Protein 1W30 (pdb70)

CATH classification: 3.40.50.2020

Nearest PDB structures (foldseek):
  1w30-assembly1_B-2  TM=1.006E+00  e=7.691E-40  Mycobacterium tuberculosis
  5iao-assembly1_F  TM=9.886E-01  e=4.490E-35  Mycobacterium tuberculosis H37Ra
  1w30-assembly1_A-2  TM=9.829E-01  e=2.261E-35  Mycobacterium tuberculosis
  4p84-assembly1_A  TM=8.866E-01  e=3.935E-23  synthetic construct
  2igb-assembly1_A-2  TM=9.074E-01  e=2.908E-21  [Bacillus] caldolyticus

InterPro domains:
  IPR000836 Phosphoribosyltransferase domain [PF00156] (25-167)
  IPR000836 Phosphoribosyltransferase domain [cd06223] (50-155)
  IPR023050 Bifunctional protein PyrR [MF_01219] (13-193)
  IPR029057 Phosphoribosyltransferase-like [G3DSA:3.40.50.2020] (1-193)
  IPR029057 Phosphoribosyltransferase-like [SSF53271] (14-187)
  IPR050137 PyrR bifunctional [PTHR11608] (11-192)

Sequence (351 aa):
ESRELMSAANVGRTISRIAHQIIEKTALDDPVGPDAPRVVLLGIPTRGVTLANRLAGNITEYSGIHVGHGALDITLYRDPLASTSIPAGGIDDALVILVDDVLYSGRSVRSALDALRDVGRPRAVQLAVLVDRGHRELPLRADYVGKNVPTSRSESVHVRLREHDGRDGVVISRESRELMSAANVGRTISRIAHQIIEKTALDDPVGPDAPRVVLLGIPTRGVTLANRLAGNITEYSGIHVGHGALDITLYRDPPRPLASTSIPAGGIDDALVILVDDVLYSGRSVRSALDALRDVGRPRAVQLAVLVDRGHRELPLRADYVGKNVPTSRSESVHVRLREHDGRDGVVISR

Structure (mmCIF, N/CA/C/O backbone):
data_1W30
#
_entry.id   1W30
#
_cell.length_a   66.638
_cell.length_b   66.638
_cell.length_c   154.716
_cell.angle_alpha   90.00
_cell.angle_beta   90.00
_cell.angle_gamma   120.00
#
_symmetry.space_group_name_H-M   'P 31 2 1'
#
loop_
_entity.id
_entity.type
_entity.pdbx_description
1 polymer 'PYRR BIFUNCTIONAL PROTEIN'
2 water water
#
loop_
_atom_site.group_PDB
_atom_site.id
_atom_site.type_symbol
_atom_site.label_atom_id
_atom_site.label_alt_id
_atom_site.label_comp_id
_atom_site.label_asym_id
_atom_site.label_entity_id
_atom_site.label_seq_id
_atom_site.pdbx_PDB_ins_code
_atom_site.Cartn_x
_atom_site.Cartn_y
_atom_site.Cartn_z
_atom_site.occupancy
_atom_site.B_iso_or_equiv
_atom_site.auth_seq_id
_atom_site.auth_comp_id
_atom_site.auth_asym_id
_atom_site.auth_atom_id
_atom_site.pdbx_PDB_model_num
ATOM 1 N N . GLU A 1 12 ? -14.487 -4.453 76.658 1.00 69.33 12 GLU A N 1
ATOM 2 C CA . GLU A 1 12 ? -13.910 -4.330 78.017 1.00 69.72 12 GLU A CA 1
ATOM 3 C C . GLU A 1 12 ? -13.429 -2.898 78.307 1.00 68.94 12 GLU A C 1
ATOM 4 O O . GLU A 1 12 ? -12.678 -2.318 77.491 1.00 69.30 12 GLU A O 1
ATOM 10 N N . SER A 1 13 ? -13.988 -2.324 79.360 1.00 67.57 13 SER A N 1
ATOM 11 C CA . SER A 1 13 ? -13.711 -1.033 79.921 1.00 66.18 13 SER A CA 1
ATOM 12 C C . SER A 1 13 ? -12.580 -1.007 80.949 1.00 65.00 13 SER A C 1
ATOM 13 O O . SER A 1 13 ? -12.127 -2.065 81.392 1.00 65.38 13 SER A O 1
ATOM 16 N N . ARG A 1 14 ? -12.145 0.202 81.363 1.00 62.84 14 ARG A N 1
ATOM 17 C CA . ARG A 1 14 ? -11.258 0.430 82.521 1.00 61.36 14 ARG A CA 1
ATOM 18 C C . ARG A 1 14 ? -11.090 1.928 82.735 1.00 58.63 14 ARG A C 1
ATOM 19 O O . ARG A 1 14 ? -10.813 2.649 81.783 1.00 57.71 14 ARG A O 1
ATOM 27 N N . GLU A 1 15 ? -11.241 2.420 83.961 1.00 55.90 15 GLU A N 1
ATOM 28 C CA . GLU A 1 15 ? -11.194 3.878 84.155 1.00 54.18 15 GLU A CA 1
ATOM 29 C C . GLU A 1 15 ? -9.784 4.492 84.365 1.00 51.81 15 GLU A C 1
ATOM 30 O O . GLU A 1 15 ? -8.998 4.037 85.174 1.00 50.74 15 GLU A O 1
ATOM 36 N N . LEU A 1 16 ? -9.495 5.521 83.578 1.00 49.16 16 LEU A N 1
ATOM 37 C CA . LEU A 1 16 ? -8.252 6.295 83.666 1.00 47.20 16 LEU A CA 1
ATOM 38 C C . LEU A 1 16 ? -8.326 7.418 84.689 1.00 44.47 16 LEU A C 1
ATOM 39 O O . LEU A 1 16 ? -7.353 7.687 85.365 1.00 44.56 16 LEU A O 1
ATOM 44 N N . MET A 1 17 ? -9.445 8.116 84.768 1.00 41.77 17 MET A N 1
ATOM 45 C CA . MET A 1 17 ? -9.564 9.248 85.669 1.00 41.01 17 MET A CA 1
ATOM 46 C C . MET A 1 17 ? -10.949 9.295 86.255 1.00 40.83 17 MET A C 1
ATOM 47 O O . MET A 1 17 ? -11.959 9.281 85.533 1.00 39.78 17 MET A O 1
ATOM 52 N N . SER A 1 18 ? -10.980 9.395 87.571 1.00 39.75 18 SER A N 1
ATOM 53 C CA . SER A 1 18 ? -12.195 9.536 88.350 1.00 38.95 18 SER A CA 1
ATOM 54 C C . SER A 1 18 ? -12.753 10.901 88.144 1.00 38.38 18 SER A C 1
ATOM 55 O O . SER A 1 18 ? -12.079 11.786 87.619 1.00 38.05 18 SER A O 1
ATOM 58 N N . ALA A 1 19 ? -14.001 11.082 88.575 1.00 37.10 19 ALA A N 1
ATOM 59 C CA . ALA A 1 19 ? -14.617 12.391 88.629 1.00 37.00 19 ALA A CA 1
ATOM 60 C C . ALA A 1 19 ? -13.735 13.392 89.351 1.00 36.63 19 ALA A C 1
ATOM 61 O O . ALA A 1 19 ? -13.535 14.542 88.906 1.00 36.15 19 ALA A O 1
ATOM 63 N N . ALA A 1 20 ? -13.233 12.974 90.506 1.00 34.67 20 ALA A N 1
ATOM 64 C CA . ALA A 1 20 ? -12.428 13.876 91.330 1.00 33.62 20 ALA A CA 1
ATOM 65 C C . ALA A 1 20 ? -11.125 14.227 90.588 1.00 31.54 20 ALA A C 1
ATOM 66 O O . ALA A 1 20 ? -10.689 15.309 90.668 1.00 33.10 20 ALA A O 1
ATOM 68 N N . ASN A 1 21 ? -10.541 13.272 89.891 1.00 32.75 21 ASN A N 1
ATOM 69 C CA . ASN A 1 21 ? -9.318 13.496 89.107 1.00 32.76 21 ASN A CA 1
ATOM 70 C C . ASN A 1 21 ? -9.569 14.550 88.013 1.00 32.01 21 ASN A C 1
ATOM 71 O O . ASN A 1 21 ? -8.778 15.471 87.772 1.00 30.39 21 ASN A O 1
ATOM 76 N N . VAL A 1 22 ? -10.730 14.424 87.359 1.00 30.68 22 VAL A N 1
ATOM 77 C CA . VAL A 1 22 ? -11.051 15.289 86.244 1.00 28.91 22 VAL A CA 1
ATOM 78 C C . VAL A 1 22 ? -11.156 16.670 86.759 1.00 27.37 22 VAL A C 1
ATOM 79 O O . VAL A 1 22 ? -10.556 17.590 86.204 1.00 29.22 22 VAL A O 1
ATOM 83 N N . GLY A 1 23 ? -11.838 16.880 87.874 1.00 28.17 23 GLY A N 1
ATOM 84 C CA . GLY A 1 23 ? -12.007 18.233 88.386 1.00 27.17 23 GLY A CA 1
ATOM 85 C C . GLY A 1 23 ? -10.711 18.910 88.882 1.00 28.08 23 GLY A C 1
ATOM 86 O O . GLY A 1 23 ? -10.484 20.131 88.777 1.00 28.34 23 GLY A O 1
ATOM 87 N N . ARG A 1 24 ? -9.856 18.097 89.440 1.00 29.22 24 ARG A N 1
ATOM 88 C CA . ARG A 1 24 ? -8.584 18.600 89.932 1.00 30.04 24 ARG A CA 1
ATOM 89 C C . ARG A 1 24 ? -7.703 19.006 88.738 1.00 27.55 24 ARG A C 1
ATOM 90 O O . ARG A 1 24 ? -7.060 20.028 88.771 1.00 30.23 24 ARG A O 1
ATOM 98 N N . THR A 1 25 ? -7.732 18.180 87.704 1.00 28.99 25 THR A N 1
ATOM 99 C CA . THR A 1 25 ? -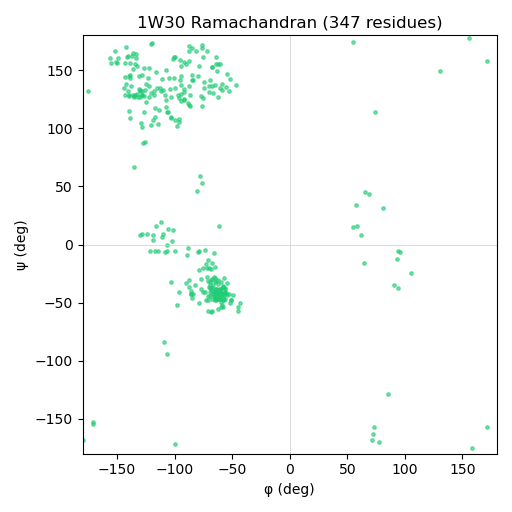6.932 18.303 86.523 1.00 26.90 25 THR A CA 1
ATOM 100 C C . THR A 1 25 ? -7.355 19.555 85.810 1.00 26.56 25 THR A C 1
ATOM 101 O O . THR A 1 25 ? -6.533 20.326 85.399 1.00 24.49 25 THR A O 1
ATOM 105 N N . ILE A 1 26 ? -8.674 19.826 85.729 1.00 25.93 26 ILE A N 1
ATOM 106 C CA . ILE A 1 26 ? -9.139 21.046 85.165 1.00 24.81 26 ILE A CA 1
ATOM 107 C C . ILE A 1 26 ? -8.708 22.280 85.902 1.00 24.75 26 ILE A C 1
ATOM 108 O O . ILE A 1 26 ? -8.323 23.243 85.280 1.00 24.38 26 ILE A O 1
ATOM 113 N N . SER A 1 27 ? -8.770 22.278 87.233 1.00 26.65 27 SER A N 1
ATOM 114 C CA . SER A 1 27 ? -8.330 23.426 87.996 1.00 26.18 27 SER A CA 1
ATOM 115 C C . SER A 1 27 ? -6.809 23.613 87.806 1.00 23.79 27 SER A C 1
ATOM 116 O O . SER A 1 27 ? -6.332 24.718 87.775 1.00 23.95 27 SER A O 1
ATOM 119 N N . ARG A 1 28 ? -6.097 22.514 87.634 1.00 23.25 28 ARG A N 1
ATOM 120 C CA . ARG A 1 28 ? -4.621 22.603 87.525 1.00 22.57 28 ARG A CA 1
ATOM 121 C C . ARG A 1 28 ? -4.310 23.278 86.198 1.00 22.67 28 ARG A C 1
ATOM 122 O O . ARG A 1 28 ? -3.540 24.230 86.118 1.00 22.22 28 ARG A O 1
ATOM 130 N N . ILE A 1 29 ? -5.030 22.841 85.167 1.00 23.08 29 ILE A N 1
ATOM 131 C CA . ILE A 1 29 ? -4.934 23.450 83.855 1.00 22.30 29 ILE A CA 1
ATOM 132 C C . ILE A 1 29 ? -5.277 24.915 83.917 1.00 21.37 29 ILE A C 1
ATOM 133 O O . ILE A 1 29 ? -4.555 25.724 83.371 1.00 22.07 29 ILE A O 1
ATOM 138 N N . ALA A 1 30 ? -6.362 25.328 84.606 1.00 23.62 30 ALA A N 1
ATOM 139 C CA . ALA A 1 30 ? -6.648 26.782 84.735 1.00 23.77 30 ALA A CA 1
ATOM 140 C C . ALA A 1 30 ? -5.490 27.592 85.338 1.00 23.87 30 ALA A C 1
ATOM 141 O O . ALA A 1 30 ? -5.149 28.739 84.923 1.00 22.74 30 ALA A O 1
ATOM 143 N N . HIS A 1 31 ? -4.838 26.972 86.322 1.00 24.71 31 HIS A N 1
ATOM 144 C CA . HIS A 1 31 ? -3.685 27.626 86.909 1.00 24.03 31 HIS A CA 1
ATOM 145 C C . HIS A 1 31 ? -2.590 27.802 85.915 1.00 22.50 31 HIS A C 1
ATOM 146 O O . HIS A 1 31 ? -1.964 28.836 85.856 1.00 22.35 31 HIS A O 1
ATOM 153 N N . GLN A 1 32 ? -2.313 26.744 85.140 1.00 21.82 32 GLN A N 1
ATOM 154 C CA . GLN A 1 32 ? -1.291 26.823 84.109 1.00 21.61 32 GLN A CA 1
ATOM 155 C C . GLN A 1 32 ? -1.592 27.884 83.074 1.00 21.68 32 GLN A C 1
ATOM 156 O O . GLN A 1 32 ? -0.684 28.571 82.655 1.00 21.66 32 GLN A O 1
ATOM 162 N N . ILE A 1 33 ? -2.855 28.000 82.649 1.00 20.78 33 ILE A N 1
ATOM 163 C CA . ILE A 1 33 ? -3.246 29.036 81.711 1.00 22.36 33 ILE A CA 1
ATOM 164 C C . ILE A 1 33 ? -2.971 30.451 82.277 1.00 21.59 33 ILE A C 1
ATOM 165 O O . ILE A 1 33 ? -2.324 31.252 81.610 1.00 24.85 33 ILE A O 1
ATOM 170 N N . ILE A 1 34 ? -3.419 30.708 83.504 1.00 25.17 34 ILE A N 1
ATOM 171 C CA . ILE A 1 34 ? -3.147 31.983 84.237 1.00 25.83 34 ILE A CA 1
ATOM 172 C C . ILE A 1 34 ? -1.648 32.275 84.219 1.00 25.76 34 ILE A C 1
ATOM 173 O O . ILE A 1 34 ? -1.202 33.359 83.869 1.00 27.46 34 ILE A O 1
ATOM 178 N N . GLU A 1 35 ? -0.829 31.277 84.540 1.00 26.35 35 GLU A N 1
ATOM 179 C CA . GLU A 1 35 ? 0.611 31.481 84.518 1.00 27.14 35 GLU A CA 1
ATOM 180 C C . GLU A 1 35 ? 1.152 31.823 83.143 1.00 27.90 35 GLU A C 1
ATOM 181 O O . GLU A 1 35 ? 1.840 32.839 82.977 1.00 28.24 35 GLU A O 1
ATOM 187 N N . LYS A 1 36 ? 0.880 30.976 82.143 1.00 26.46 36 LYS A N 1
ATOM 188 C CA . LYS A 1 36 ? 1.532 31.105 80.844 1.00 28.35 36 LYS A CA 1
ATOM 189 C C . LYS A 1 36 ? 1.033 32.324 80.056 1.00 28.00 36 LYS A C 1
ATOM 190 O O . LYS A 1 36 ? 1.780 32.897 79.246 1.00 28.98 36 LYS A O 1
ATOM 196 N N . THR A 1 37 ? -0.204 32.730 80.315 1.00 30.03 37 THR A N 1
ATOM 197 C CA . THR A 1 37 ? -0.855 33.905 79.611 1.00 31.18 37 THR A CA 1
ATOM 198 C C . THR A 1 37 ? -0.870 35.192 80.445 1.00 33.44 37 THR A C 1
ATOM 199 O O . THR A 1 37 ? -1.591 36.166 80.121 1.00 33.73 37 THR A O 1
ATOM 203 N N . ALA A 1 38 ? -0.107 35.201 81.535 1.00 33.70 38 ALA A N 1
ATOM 204 C CA . ALA A 1 38 ? 0.124 36.426 82.309 1.00 34.70 38 ALA A CA 1
ATOM 205 C C . ALA A 1 38 ? -1.135 37.121 82.853 1.00 35.53 38 ALA A C 1
ATOM 206 O O . ALA A 1 38 ? -1.172 38.346 83.011 1.00 35.67 38 ALA A O 1
ATOM 208 N N . LEU A 1 39 ? -2.141 36.354 83.217 1.00 36.19 39 LEU A N 1
ATOM 209 C CA . LEU A 1 39 ? -3.377 36.945 83.723 1.00 36.54 39 LEU A CA 1
ATOM 210 C C . LEU A 1 39 ? -3.284 37.516 85.157 1.00 38.52 39 LEU A C 1
ATOM 211 O O . LEU A 1 39 ? -4.257 38.048 85.662 1.00 38.80 39 LEU A O 1
ATOM 216 N N . ASP A 1 40 ? -2.143 37.344 85.822 1.00 40.28 40 ASP A N 1
ATOM 217 C CA . ASP A 1 40 ? -1.931 37.862 87.184 1.00 42.19 40 ASP A CA 1
ATOM 218 C C . ASP A 1 40 ? -1.131 39.168 87.089 1.00 44.33 40 ASP A C 1
ATOM 219 O O . ASP A 1 40 ? -0.868 39.831 88.104 1.00 45.25 40 ASP A O 1
ATOM 224 N N . ASP A 1 41 ? -0.702 39.486 85.874 1.00 45.61 41 ASP A N 1
ATOM 225 C CA . ASP A 1 41 ? 0.164 40.595 85.611 1.00 48.12 41 ASP A CA 1
ATOM 226 C C . ASP A 1 41 ? -0.714 41.744 85.102 1.00 50.08 41 ASP A C 1
ATOM 227 O O . ASP A 1 41 ? -1.853 41.514 84.686 1.00 49.88 41 ASP A O 1
ATOM 232 N N . PRO A 1 42 ? -0.184 42.961 85.159 1.00 52.96 42 PRO A N 1
ATOM 233 C CA . PRO A 1 42 ? -0.953 44.193 84.886 1.00 54.89 42 PRO A CA 1
ATOM 234 C C . PRO A 1 42 ? -1.650 44.365 83.505 1.00 56.76 42 PRO A C 1
ATOM 235 O O . PRO A 1 42 ? -2.840 44.667 83.452 1.00 57.51 42 PRO A O 1
ATOM 239 N N . VAL A 1 43 ? -0.913 44.217 82.418 1.00 59.11 43 VAL A N 1
ATOM 240 C CA . VAL A 1 43 ? -1.448 44.348 81.036 1.00 60.31 43 VAL A CA 1
ATOM 241 C C . VAL A 1 43 ? -0.526 45.282 80.287 1.00 60.83 43 VAL A C 1
ATOM 242 O O . VAL A 1 43 ? 0.064 46.181 80.885 1.00 60.80 43 VAL A O 1
ATOM 246 N N . GLY A 1 44 ? -0.425 45.050 78.979 1.00 61.58 44 GLY A N 1
ATOM 247 C CA . GLY A 1 44 ? 0.615 45.623 78.151 1.00 62.14 44 GLY A CA 1
ATOM 248 C C . GLY A 1 44 ? 0.785 44.776 76.905 1.00 62.64 44 GLY A C 1
ATOM 249 O O . GLY A 1 44 ? 0.045 43.806 76.695 1.00 62.76 44 GLY A O 1
ATOM 250 N N . PRO A 1 45 ? 1.771 45.107 76.082 1.00 63.14 45 PRO A N 1
ATOM 251 C CA . PRO A 1 45 ? 1.860 44.509 74.742 1.00 63.13 45 PRO A CA 1
ATOM 252 C C . PRO A 1 45 ? 2.184 43.016 74.799 1.00 62.91 45 PRO A C 1
ATOM 253 O O . PRO A 1 45 ? 2.000 42.330 73.792 1.00 62.92 45 PRO A O 1
ATOM 257 N N . ASP A 1 46 ? 2.652 42.533 75.956 1.00 62.05 46 ASP A N 1
ATOM 258 C CA . ASP A 1 46 ? 2.981 41.120 76.151 1.00 61.29 46 ASP A CA 1
ATOM 259 C C . ASP A 1 46 ? 2.092 40.445 77.207 1.00 59.36 46 ASP A C 1
ATOM 260 O O . ASP A 1 46 ? 2.415 39.361 77.725 1.00 59.52 46 ASP A O 1
ATOM 265 N N . ALA A 1 47 ? 0.980 41.113 77.527 1.00 56.44 47 ALA A N 1
ATOM 266 C CA . ALA A 1 47 ? -0.162 40.504 78.211 1.00 53.78 47 ALA A CA 1
ATOM 267 C C . ALA A 1 47 ? -1.318 40.551 77.205 1.00 50.78 47 ALA A C 1
ATOM 268 O O . ALA A 1 47 ? -1.931 41.594 77.004 1.00 51.46 47 ALA A O 1
ATOM 270 N N . PRO A 1 48 ? -1.636 39.423 76.601 1.00 46.92 48 PRO A N 1
ATOM 271 C CA . PRO A 1 48 ? -2.610 39.404 75.517 1.00 44.30 48 PRO A CA 1
ATOM 272 C C . PRO A 1 48 ? -3.979 39.246 76.137 1.00 40.05 48 PRO A C 1
ATOM 273 O O . PRO A 1 48 ? -4.092 38.834 77.294 1.00 39.16 48 PRO A O 1
ATOM 277 N N . ARG A 1 49 ? -5.014 39.648 75.419 1.00 35.62 49 ARG A N 1
ATOM 278 C CA . ARG A 1 49 ? -6.372 39.292 75.770 1.00 33.15 49 ARG A CA 1
ATOM 279 C C . ARG A 1 49 ? -6.517 37.798 75.487 1.00 30.09 49 ARG A C 1
ATOM 280 O O . ARG A 1 49 ? -6.185 37.377 74.435 1.00 29.46 49 ARG A O 1
ATOM 288 N N . VAL A 1 50 ? -7.045 37.038 76.422 1.00 28.70 50 VAL A N 1
ATOM 289 C CA . VAL A 1 50 ? -7.250 35.612 76.255 1.00 27.93 50 VAL A CA 1
ATOM 290 C C . VAL A 1 50 ? -8.707 35.182 75.994 1.00 28.86 50 VAL A C 1
ATOM 291 O O . VAL A 1 50 ? -9.615 35.535 76.740 1.00 28.94 50 VAL A O 1
ATOM 295 N N . VAL A 1 51 ? -8.889 34.305 74.994 1.00 27.61 51 VAL A N 1
ATOM 296 C CA . VAL A 1 51 ? -10.174 33.758 74.651 1.00 26.82 51 VAL A CA 1
ATOM 297 C C . VAL A 1 51 ? -10.080 32.281 74.506 1.00 26.14 51 VAL A C 1
ATOM 298 O O . VAL A 1 51 ? -9.226 31.794 73.762 1.00 26.16 51 VAL A O 1
ATOM 302 N N . LEU A 1 52 ? -10.930 31.561 75.212 1.00 24.93 52 LEU A N 1
ATOM 303 C CA . LEU A 1 52 ? -11.019 30.128 75.055 1.00 26.07 52 LEU A CA 1
ATOM 304 C C . LEU A 1 52 ? -12.123 29.731 74.070 1.00 25.37 52 LEU A C 1
ATOM 305 O O . LEU A 1 52 ? -13.276 30.041 74.310 1.00 26.45 52 LEU A O 1
ATOM 310 N N . LEU A 1 53 ? -11.782 28.988 73.034 1.00 24.70 53 LEU A N 1
ATOM 311 C CA . LEU A 1 53 ? -12.769 28.412 72.122 1.00 25.29 53 LEU A CA 1
ATOM 312 C C . LEU A 1 53 ? -12.745 26.911 72.141 1.00 25.11 53 LEU A C 1
ATOM 313 O O . LEU A 1 53 ? -11.722 26.278 71.783 1.00 24.20 53 LEU A O 1
ATOM 318 N N . GLY A 1 54 ? -13.863 26.320 72.558 1.00 24.68 54 GLY A N 1
ATOM 319 C CA . GLY A 1 54 ? -13.997 24.883 72.544 1.00 24.90 54 GLY A CA 1
ATOM 320 C C . GLY A 1 54 ? -14.442 24.335 71.206 1.00 26.67 54 GLY A C 1
ATOM 321 O O . GLY A 1 54 ? -15.264 24.953 70.513 1.00 27.35 54 GLY A O 1
ATOM 322 N N . ILE A 1 55 ? -13.950 23.161 70.881 1.00 27.06 55 ILE A N 1
ATOM 323 C CA . ILE A 1 55 ? -14.422 22.331 69.776 1.00 28.86 55 ILE A CA 1
ATOM 324 C C . ILE A 1 55 ? -15.569 21.410 70.220 1.00 29.82 55 ILE A C 1
ATOM 325 O O . ILE A 1 55 ? -15.414 20.622 71.169 1.00 27.81 55 ILE A O 1
ATOM 330 N N . PRO A 1 56 ? -16.746 21.502 69.570 1.00 31.44 56 PRO A N 1
ATOM 331 C CA . PRO A 1 56 ? -17.893 20.733 70.064 1.00 31.83 56 PRO A CA 1
ATOM 332 C C . PRO A 1 56 ? -17.635 19.227 69.982 1.00 31.70 56 PRO A C 1
ATOM 333 O O . PRO A 1 56 ? -16.935 18.758 69.093 1.00 32.40 56 PRO A O 1
ATOM 337 N N . THR A 1 57 ? -18.214 18.436 70.881 1.00 32.66 57 THR A N 1
ATOM 338 C CA . THR A 1 57 ? -19.177 18.886 71.874 1.00 32.75 57 THR A CA 1
ATOM 339 C C . THR A 1 57 ? -18.488 19.128 73.225 1.00 31.53 57 THR A C 1
ATOM 340 O O . THR A 1 57 ? -18.664 20.172 73.838 1.00 30.76 57 THR A O 1
ATOM 344 N N . ARG A 1 58 ? -17.755 18.122 73.688 1.00 30.99 58 ARG A N 1
ATOM 345 C CA . ARG A 1 58 ? -17.143 18.162 75.027 1.00 31.18 58 ARG A CA 1
ATOM 346 C C . ARG A 1 58 ? -16.060 19.246 75.175 1.00 30.03 58 ARG A C 1
ATOM 347 O O . ARG A 1 58 ? -15.875 19.773 76.243 1.00 29.85 58 ARG A O 1
ATOM 355 N N . GLY A 1 59 ? -15.397 19.606 74.081 1.00 29.31 59 GLY A N 1
ATOM 356 C CA . GLY A 1 59 ? -14.458 20.701 74.086 1.00 28.31 59 GLY A CA 1
ATOM 357 C C . GLY A 1 59 ? -15.073 22.002 74.523 1.00 27.40 59 GLY A C 1
ATOM 358 O O . GLY A 1 59 ? -14.459 22.824 75.222 1.00 26.76 59 GLY A O 1
ATOM 359 N N . VAL A 1 60 ? -16.351 22.215 74.153 1.00 27.17 60 VAL A N 1
ATOM 360 C CA . VAL A 1 60 ? -17.035 23.417 74.582 1.00 26.77 60 VAL A CA 1
ATOM 361 C C . VAL A 1 60 ? -17.269 23.498 76.081 1.00 26.51 60 VAL A C 1
ATOM 362 O O . VAL A 1 60 ? -17.101 24.561 76.709 1.00 26.5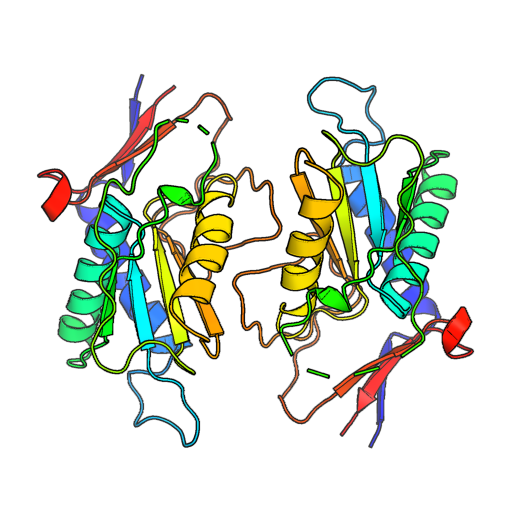6 60 VAL A O 1
ATOM 366 N N . THR A 1 61 ? -17.687 22.383 76.634 1.00 27.11 61 THR A N 1
ATOM 367 C CA . THR A 1 61 ? -17.983 22.264 78.034 1.00 29.80 61 THR A CA 1
ATOM 368 C C . THR A 1 61 ? -16.692 22.450 78.851 1.00 29.16 61 THR A C 1
ATOM 369 O O . THR A 1 61 ? -16.640 23.214 79.807 1.00 29.89 61 THR A O 1
ATOM 373 N N . LEU A 1 62 ? -15.620 21.856 78.349 1.00 29.98 62 LEU A N 1
ATOM 374 C CA . LEU A 1 62 ? -14.288 22.034 78.963 1.00 29.05 62 LEU A CA 1
ATOM 375 C C . LEU A 1 62 ? -13.874 23.489 78.949 1.00 28.17 62 LEU A C 1
ATOM 376 O O . LEU A 1 62 ? -13.418 24.019 79.953 1.00 28.41 62 LEU A O 1
ATOM 381 N N . ALA A 1 63 ? -14.026 24.185 77.825 1.00 27.49 63 ALA A N 1
ATOM 382 C CA . ALA A 1 63 ? -13.737 25.601 77.797 1.00 27.37 63 ALA A CA 1
ATOM 383 C C . ALA A 1 63 ? -14.582 26.380 78.817 1.00 29.39 63 ALA A C 1
ATOM 384 O O . ALA A 1 63 ? -14.107 27.328 79.467 1.00 28.87 63 ALA A O 1
ATOM 386 N N . ASN A 1 64 ? -15.865 26.033 78.910 1.00 30.95 64 ASN A N 1
ATOM 387 C CA . ASN A 1 64 ? -16.695 26.624 79.966 1.00 31.31 64 ASN A CA 1
ATOM 388 C C . ASN A 1 64 ? -16.160 26.311 81.401 1.00 30.53 64 ASN A C 1
ATOM 389 O O . ASN A 1 64 ? -16.112 27.182 82.227 1.00 30.13 64 ASN A O 1
ATOM 394 N N . ARG A 1 65 ? -15.816 25.070 81.677 1.00 31.79 65 ARG A N 1
ATOM 395 C CA . ARG A 1 65 ? -15.324 24.675 83.000 1.00 32.60 65 ARG A CA 1
ATOM 396 C C . ARG A 1 65 ? -14.042 25.399 83.327 1.00 32.21 65 ARG A C 1
ATOM 397 O O . ARG A 1 65 ? -13.883 25.834 84.458 1.00 32.40 65 ARG A O 1
ATOM 405 N N . LEU A 1 66 ? -13.141 25.518 82.336 1.00 31.68 66 LEU A N 1
ATOM 406 C CA . LEU A 1 66 ? -11.901 26.291 82.475 1.00 31.30 66 LEU A CA 1
ATOM 407 C C . LEU A 1 66 ? -12.130 27.757 82.689 1.00 32.82 66 LEU A C 1
ATOM 408 O O . LEU A 1 66 ? -11.525 28.343 83.591 1.00 31.52 66 LEU A O 1
ATOM 413 N N . ALA A 1 67 ? -12.996 28.384 81.873 1.00 33.07 67 ALA A N 1
ATOM 414 C CA . ALA A 1 67 ? -13.214 29.811 82.016 1.00 34.38 67 ALA A CA 1
ATOM 415 C C . ALA A 1 67 ? -13.783 30.052 83.401 1.00 34.98 67 ALA A C 1
ATOM 416 O O . ALA A 1 67 ? -13.467 31.025 83.995 1.00 35.59 67 ALA A O 1
ATOM 418 N N . GLY A 1 68 ? -14.583 29.121 83.887 1.00 37.39 68 GLY A N 1
ATOM 419 C CA . GLY A 1 68 ? -15.249 29.227 85.180 1.00 39.61 68 GLY A CA 1
ATOM 420 C C . GLY A 1 68 ? -14.290 29.024 86.349 1.00 40.75 68 GLY A C 1
ATOM 421 O O . GLY A 1 68 ? -14.381 29.732 87.340 1.00 41.52 68 GLY A O 1
ATOM 422 N N . ASN A 1 69 ? -13.373 28.062 86.221 1.00 41.47 69 ASN A N 1
ATOM 423 C CA . ASN A 1 69 ? -12.286 27.912 87.199 1.00 42.19 69 ASN A CA 1
ATOM 424 C C . ASN A 1 69 ? -11.389 29.104 87.185 1.00 41.85 69 ASN A C 1
ATOM 425 O O . ASN A 1 69 ? -10.981 29.551 88.251 1.00 41.64 69 ASN A O 1
ATOM 430 N N . ILE A 1 70 ? -11.065 29.643 86.013 1.00 42.52 70 ILE A N 1
ATOM 431 C CA . ILE A 1 70 ? -10.133 30.749 85.998 1.00 43.60 70 ILE A CA 1
ATOM 432 C C . ILE A 1 70 ? -10.763 31.851 86.825 1.00 45.82 70 ILE A C 1
ATOM 433 O O . ILE A 1 70 ? -10.163 32.339 87.792 1.00 46.51 70 ILE A O 1
ATOM 438 N N . THR A 1 71 ? -11.995 32.212 86.474 1.00 48.01 71 THR A N 1
ATOM 439 C CA . THR A 1 71 ? -12.683 33.316 87.136 1.00 49.16 71 THR A CA 1
ATOM 440 C C . THR A 1 71 ? -12.690 33.174 88.659 1.00 49.18 71 THR A C 1
ATOM 441 O O . THR A 1 71 ? -12.277 34.083 89.359 1.00 49.29 71 THR A O 1
ATOM 445 N N . GLU A 1 72 ? -13.083 32.024 89.179 1.00 49.51 72 GLU A N 1
ATOM 446 C CA . GLU A 1 72 ? -13.112 31.875 90.619 1.00 51.25 72 GLU A CA 1
ATOM 447 C C . GLU A 1 72 ? -11.712 31.858 91.292 1.00 50.99 72 GLU A C 1
ATOM 448 O O . GLU A 1 72 ? -11.607 32.130 92.485 1.00 50.16 72 GLU A O 1
ATOM 454 N N . TYR A 1 73 ? -10.654 31.546 90.523 1.00 50.34 73 TYR A N 1
ATOM 455 C CA . TYR A 1 73 ? -9.284 31.489 91.056 1.00 49.78 73 TYR A CA 1
ATOM 456 C C . TYR A 1 73 ? -8.627 32.842 91.004 1.00 50.07 73 TYR A C 1
ATOM 457 O O . TYR A 1 73 ? -7.873 33.212 91.914 1.00 50.62 73 TYR A O 1
ATOM 466 N N . SER A 1 74 ? -8.919 33.600 89.963 1.00 50.29 74 SER A N 1
ATOM 467 C CA . SER A 1 74 ? -8.258 34.880 89.749 1.00 50.90 74 SER A CA 1
ATOM 468 C C . SER A 1 74 ? -9.237 36.059 89.749 1.00 51.53 74 SER A C 1
ATOM 469 O O . SER A 1 74 ? -8.835 37.204 89.482 1.00 51.48 74 SER A O 1
ATOM 472 N N . GLY A 1 75 ? -10.516 35.762 90.016 1.00 52.40 75 GLY A N 1
ATOM 473 C CA . GLY A 1 75 ? -11.609 36.708 89.799 1.00 52.35 75 GLY A CA 1
ATOM 474 C C . GLY A 1 75 ? -11.859 37.198 88.373 1.00 52.41 75 GLY A C 1
ATOM 475 O O . GLY A 1 75 ? -12.701 38.090 88.185 1.00 52.25 75 GLY A O 1
ATOM 476 N N . ILE A 1 76 ? -11.195 36.640 87.348 1.00 52.00 76 ILE A N 1
ATOM 477 C CA . ILE A 1 76 ? -11.284 37.283 86.017 1.00 51.64 76 ILE A CA 1
ATOM 478 C C . ILE A 1 76 ? -12.070 36.516 84.930 1.00 50.97 76 ILE A C 1
ATOM 479 O O . ILE A 1 76 ? -12.049 35.272 84.853 1.00 51.07 76 ILE A O 1
ATOM 484 N N . HIS A 1 77 ? -12.794 37.300 84.128 1.00 50.30 77 HIS A N 1
ATOM 485 C CA . HIS A 1 77 ? -13.775 36.815 83.147 1.00 49.17 77 HIS A CA 1
ATOM 486 C C . HIS A 1 77 ? -13.067 36.781 81.777 1.00 46.62 77 HIS A C 1
ATOM 487 O O . HIS A 1 77 ? -12.813 37.809 81.148 1.00 46.94 77 HIS A O 1
ATOM 494 N N . VAL A 1 78 ? -12.676 35.585 81.364 1.00 42.92 78 VAL A N 1
ATOM 495 C CA . VAL A 1 78 ? -12.042 35.424 80.077 1.00 40.67 78 VAL A CA 1
ATOM 496 C C . VAL A 1 78 ? -13.151 35.047 79.120 1.00 38.43 78 VAL A C 1
ATOM 497 O O . VAL A 1 78 ? -14.081 34.334 79.489 1.00 36.52 78 VAL A O 1
ATOM 501 N N . GLY A 1 79 ? -13.039 35.520 77.896 1.00 36.90 79 GLY A N 1
ATOM 502 C CA . GLY A 1 79 ? -14.044 35.215 76.901 1.00 36.43 79 GLY A CA 1
ATOM 503 C C . GLY A 1 79 ? -13.960 33.754 76.552 1.00 35.38 79 GLY A C 1
ATOM 504 O O . GLY A 1 79 ? -12.871 33.174 76.501 1.00 32.90 79 GLY A O 1
ATOM 505 N N . HIS A 1 80 ? -15.108 33.139 76.353 1.00 33.87 80 HIS A N 1
ATOM 506 C CA . HIS A 1 80 ? -15.126 31.761 75.938 1.00 33.95 80 HIS A CA 1
ATOM 507 C C . HIS A 1 80 ? -16.244 31.517 74.970 1.00 32.88 80 HIS A C 1
ATOM 508 O O . HIS A 1 80 ? -17.251 32.220 74.990 1.00 32.79 80 HIS A O 1
ATOM 515 N N . GLY A 1 81 ? -16.096 30.484 74.169 1.00 29.95 81 GLY A N 1
ATOM 516 C CA . GLY A 1 81 ? -17.058 30.212 73.129 1.00 29.34 81 GLY A CA 1
ATOM 517 C C . GLY A 1 81 ? -16.787 28.875 72.504 1.00 29.46 81 GLY A C 1
ATOM 518 O O . GLY A 1 81 ? -16.264 27.960 73.176 1.00 28.05 81 GLY A O 1
ATOM 519 N N . ALA A 1 82 ? -17.214 28.748 71.251 1.00 28.49 82 ALA A N 1
ATOM 520 C CA . ALA A 1 82 ? -17.275 27.491 70.550 1.00 28.32 82 ALA A CA 1
ATOM 521 C C . ALA A 1 82 ? -16.911 27.773 69.131 1.00 28.78 82 ALA A C 1
ATOM 522 O O . ALA A 1 82 ? -17.295 28.796 68.560 1.00 30.59 82 ALA A O 1
ATOM 524 N N . LEU A 1 83 ? -16.218 26.805 68.550 1.00 28.79 83 LEU A N 1
ATOM 525 C CA . LEU A 1 83 ? -15.777 26.841 67.212 1.00 27.89 83 LEU A CA 1
ATOM 526 C C . LEU A 1 83 ? -16.205 25.572 66.514 1.00 28.61 83 LEU A C 1
ATOM 527 O O . LEU A 1 83 ? -15.642 24.517 66.687 1.00 28.94 83 LEU A O 1
ATOM 532 N N . ASP A 1 84 ? -17.279 25.668 65.734 1.00 27.90 84 ASP A N 1
ATOM 533 C CA . ASP A 1 84 ? -17.795 24.544 64.964 1.00 29.52 84 ASP A CA 1
ATOM 534 C C . ASP A 1 84 ? -16.914 24.287 63.764 1.00 28.75 84 ASP A C 1
ATOM 535 O O . ASP A 1 84 ? -16.650 25.197 62.990 1.00 28.04 84 ASP A O 1
ATOM 540 N N . ILE A 1 85 ? -16.449 23.045 63.626 1.00 28.82 85 ILE A N 1
ATOM 541 C CA . ILE A 1 85 ? -15.529 22.633 62.550 1.00 29.88 85 ILE A CA 1
ATOM 542 C C . ILE A 1 85 ? -16.170 21.706 61.513 1.00 31.04 85 ILE A C 1
ATOM 543 O O . ILE A 1 85 ? -15.471 21.153 60.639 1.00 31.51 85 ILE A O 1
ATOM 548 N N . THR A 1 86 ? -17.487 21.554 61.607 1.00 31.67 86 THR A N 1
ATOM 549 C CA . THR A 1 86 ? -18.289 20.789 60.626 1.00 32.48 86 THR A CA 1
ATOM 550 C C . THR A 1 86 ? -17.907 21.050 59.188 1.00 33.40 86 THR A C 1
ATOM 551 O O . THR A 1 86 ? -17.679 20.111 58.471 1.00 34.15 86 THR A O 1
ATOM 555 N N . LEU A 1 87 ? -17.815 22.315 58.781 1.00 34.65 87 LEU A N 1
ATOM 556 C CA . LEU A 1 87 ? -17.436 22.657 57.392 1.00 36.13 87 LEU A CA 1
ATOM 557 C C . LEU A 1 87 ? -15.943 22.569 57.097 1.00 37.12 87 LEU A C 1
ATOM 558 O O . LEU A 1 87 ? -15.555 22.730 55.948 1.00 36.75 87 LEU A O 1
ATOM 563 N N . TYR A 1 88 ? -15.116 22.310 58.121 1.00 37.96 88 TYR A N 1
ATOM 564 C CA . TYR A 1 88 ? -13.656 22.275 57.971 1.00 38.67 88 TYR A CA 1
ATOM 565 C C . TYR A 1 88 ? -13.054 20.886 58.118 1.00 42.59 88 TYR A C 1
ATOM 566 O O . TYR A 1 88 ? -11.841 20.732 58.112 1.00 41.49 88 TYR A O 1
ATOM 575 N N . ARG A 1 89 ? -13.917 19.882 58.234 1.00 46.94 89 ARG A N 1
ATOM 576 C CA . ARG A 1 89 ? -13.500 18.512 58.424 1.00 51.38 89 ARG A CA 1
ATOM 577 C C . ARG A 1 89 ? -13.082 17.981 57.085 1.00 53.77 89 ARG A C 1
ATOM 578 O O . ARG A 1 89 ? -13.584 18.448 56.066 1.00 54.86 89 ARG A O 1
ATOM 586 N N . ASP A 1 90 ? -12.194 16.983 57.096 1.00 56.64 90 ASP A N 1
ATOM 587 C CA . ASP A 1 90 ? -11.584 16.417 55.873 1.00 58.57 90 ASP A CA 1
ATOM 588 C C . ASP A 1 90 ? -12.671 15.743 55.044 1.00 59.13 90 ASP A C 1
ATOM 589 O O . ASP A 1 90 ? -13.451 14.961 55.584 1.00 59.83 90 ASP A O 1
ATOM 594 N N . PRO A 1 99 ? -25.189 16.846 65.637 1.00 56.87 99 PRO A N 1
ATOM 595 C CA . PRO A 1 99 ? -26.190 17.916 65.832 1.00 56.90 99 PRO A CA 1
ATOM 596 C C . PRO A 1 99 ? -25.596 19.074 66.677 1.00 56.44 99 PRO A C 1
ATOM 597 O O . PRO A 1 99 ? -26.225 19.601 67.601 1.00 57.09 99 PRO A O 1
ATOM 601 N N . LEU A 1 100 ? -24.381 19.486 66.326 1.00 55.17 100 LEU A N 1
ATOM 602 C CA . LEU A 1 100 ? -23.507 20.192 67.263 1.00 53.95 100 LEU A CA 1
ATOM 603 C C . LEU A 1 100 ? -23.848 21.649 67.552 1.00 52.17 100 LEU A C 1
ATOM 604 O O . LEU A 1 100 ? -24.553 22.335 66.802 1.00 51.79 100 LEU A O 1
ATOM 609 N N . ALA A 1 101 ? -23.296 22.109 68.665 1.00 49.87 101 ALA A N 1
ATOM 610 C CA . ALA A 1 101 ? -23.213 23.518 68.964 1.00 48.45 101 ALA A CA 1
ATOM 611 C C . ALA A 1 101 ? -22.700 24.307 67.751 1.00 47.00 101 ALA A C 1
ATOM 612 O O . ALA A 1 101 ? -21.776 23.889 67.029 1.00 46.29 101 ALA A O 1
ATOM 614 N N . SER A 1 102 ? -23.330 25.439 67.506 1.00 44.65 102 SER A N 1
ATOM 615 C CA . SER A 1 102 ? -22.902 26.288 66.420 1.00 43.58 102 SER A CA 1
ATOM 616 C C . SER A 1 102 ? -21.776 27.166 66.962 1.00 41.34 102 SER A C 1
ATOM 617 O O . SER A 1 102 ? -21.516 27.177 68.180 1.00 40.72 102 SER A O 1
ATOM 620 N N . THR A 1 103 ? -21.088 27.876 66.075 1.00 39.81 103 THR A N 1
ATOM 621 C CA . THR A 1 103 ? -19.972 28.736 66.470 1.00 37.93 103 THR A CA 1
ATOM 622 C C . THR A 1 103 ? -20.485 29.901 67.284 1.00 38.64 103 THR A C 1
ATOM 623 O O . THR A 1 103 ? -21.506 30.538 66.956 1.00 39.13 103 THR A O 1
ATOM 627 N N . SER A 1 104 ? -19.776 30.205 68.356 1.00 37.28 104 SER A N 1
ATOM 628 C CA . SER A 1 104 ? -20.140 31.315 69.204 1.00 35.87 104 SER A CA 1
ATOM 629 C C . SER A 1 104 ? -18.857 32.013 69.609 1.00 35.32 104 SER A C 1
ATOM 630 O O . SER A 1 104 ? -18.042 31.421 70.277 1.00 35.20 104 SER A O 1
ATOM 633 N N . ILE A 1 105 ? -18.671 33.248 69.186 1.00 34.30 105 ILE A N 1
ATOM 634 C CA . ILE A 1 105 ? -17.435 33.993 69.411 1.00 34.47 105 ILE A CA 1
ATOM 635 C C . ILE A 1 105 ? -17.816 35.101 70.377 1.00 35.20 105 ILE A C 1
ATOM 636 O O . ILE A 1 105 ? -18.807 35.767 70.168 1.00 33.13 105 ILE A O 1
ATOM 641 N N . PRO A 1 106 ? -17.046 35.292 71.438 1.00 36.29 106 PRO A N 1
ATOM 642 C CA . PRO A 1 106 ? -17.380 36.342 72.403 1.00 37.29 106 PRO A CA 1
ATOM 643 C C . PRO A 1 106 ? -17.291 37.730 71.780 1.00 37.44 106 PRO A C 1
ATOM 644 O O . PRO A 1 106 ? -16.673 37.957 70.722 1.00 37.02 106 PRO A O 1
ATOM 648 N N . ALA A 1 107 ? -17.929 38.677 72.452 1.00 38.39 107 ALA A N 1
ATOM 649 C CA . ALA A 1 107 ? -17.929 40.044 72.002 1.00 38.70 107 ALA A CA 1
ATOM 650 C C . ALA A 1 107 ? -16.508 40.547 71.966 1.00 38.54 107 ALA A C 1
ATOM 651 O O . ALA A 1 107 ? -15.750 40.376 72.932 1.00 39.41 107 ALA A O 1
ATOM 653 N N . GLY A 1 108 ? -16.161 41.216 70.884 1.00 37.29 108 GLY A N 1
ATOM 654 C CA . GLY A 1 108 ? -14.791 41.643 70.671 1.00 37.23 108 GLY A CA 1
ATOM 655 C C . GLY A 1 108 ? -14.104 40.777 69.612 1.00 35.06 108 GLY A C 1
ATOM 656 O O . GLY A 1 108 ? -13.191 41.227 68.961 1.00 36.69 108 GLY A O 1
ATOM 657 N N . GLY A 1 109 ? -14.545 39.553 69.403 1.00 33.19 109 GLY A N 1
ATOM 658 C CA . GLY A 1 109 ? -13.894 38.729 68.404 1.00 32.18 109 GLY A CA 1
ATOM 659 C C . GLY A 1 109 ? -12.525 38.272 68.940 1.00 31.44 109 GLY A C 1
ATOM 660 O O . GLY A 1 109 ? -12.317 38.251 70.158 1.00 30.27 109 GLY A O 1
ATOM 661 N N . ILE A 1 110 ? -11.619 37.930 68.023 1.00 31.25 110 ILE A N 1
ATOM 662 C CA . ILE A 1 110 ? -10.345 37.290 68.335 1.00 30.98 110 ILE A CA 1
ATOM 663 C C . ILE A 1 110 ? -9.156 37.986 67.667 1.00 30.80 110 ILE A C 1
ATOM 664 O O . ILE A 1 110 ? -8.075 37.503 67.728 1.00 27.28 110 ILE A O 1
ATOM 669 N N . ASP A 1 111 ? -9.372 39.150 67.041 1.00 31.17 111 ASP A N 1
ATOM 670 C CA . ASP A 1 111 ? -8.296 39.900 66.425 1.00 31.70 111 ASP A CA 1
ATOM 671 C C . ASP A 1 111 ? -7.320 40.293 67.544 1.00 31.51 111 ASP A C 1
ATOM 672 O O . ASP A 1 111 ? -7.711 40.872 68.559 1.00 31.73 111 ASP A O 1
ATOM 677 N N . ASP A 1 112 ? -6.053 39.958 67.327 1.00 31.47 112 ASP A N 1
ATOM 678 C CA . ASP A 1 112 ? -4.950 40.155 68.266 1.00 31.43 112 ASP A CA 1
ATOM 679 C C . ASP A 1 112 ? -5.105 39.485 69.633 1.00 28.92 112 ASP A C 1
ATOM 680 O O . ASP A 1 112 ? -4.327 39.787 70.570 1.00 28.67 112 ASP A O 1
ATOM 685 N N . ALA A 1 113 ? -6.033 38.536 69.747 1.00 26.74 113 ALA A N 1
ATOM 686 C CA . ALA A 1 113 ? -6.177 37.807 70.995 1.00 25.24 113 ALA A CA 1
ATOM 687 C C . ALA A 1 113 ? -5.231 36.586 71.002 1.00 23.57 113 ALA A C 1
ATOM 688 O O . ALA A 1 113 ? -4.660 36.176 69.961 1.00 24.85 113 ALA A O 1
ATOM 690 N N . LEU A 1 114 ? -5.102 36.061 72.192 1.00 23.86 114 LEU A N 1
ATOM 691 C CA . LEU A 1 114 ? -4.476 34.748 72.414 1.00 25.06 114 LEU A CA 1
ATOM 692 C C . LEU A 1 114 ? -5.648 33.825 72.557 1.00 22.22 114 LEU A C 1
ATOM 693 O O . LEU A 1 114 ? -6.371 33.838 73.565 1.00 22.58 114 LEU A O 1
ATOM 698 N N . VAL A 1 115 ? -5.848 33.034 71.520 1.00 22.09 115 VAL A N 1
ATOM 699 C CA . VAL A 1 115 ? -6.885 32.037 71.515 1.00 20.65 115 VAL A CA 1
ATOM 700 C C . VAL A 1 115 ? -6.350 30.716 72.013 1.00 21.50 115 VAL A C 1
ATOM 701 O O . VAL A 1 115 ? -5.340 30.243 71.483 1.00 19.90 115 VAL A O 1
ATOM 705 N N . ILE A 1 116 ? -7.019 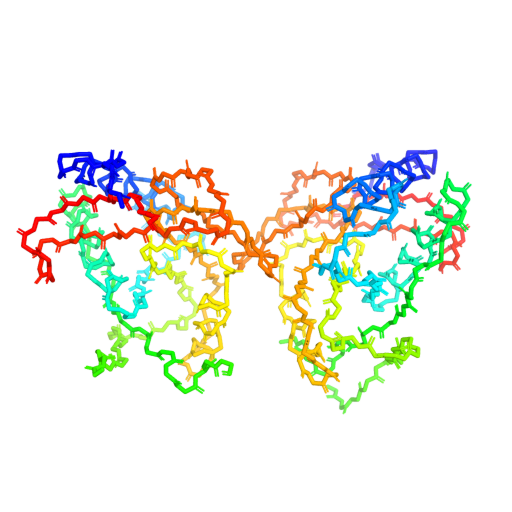30.177 73.022 1.00 20.39 116 ILE A N 1
ATOM 706 C CA . ILE A 1 116 ? -6.787 28.851 73.476 1.00 21.08 116 ILE A CA 1
ATOM 707 C C . ILE A 1 116 ? -7.902 27.951 72.971 1.00 20.14 116 ILE A C 1
ATOM 708 O O . ILE A 1 116 ? -9.053 28.071 73.405 1.00 20.83 116 ILE A O 1
ATOM 713 N N . LEU A 1 117 ? -7.556 27.076 72.035 1.00 19.40 117 LEU A N 1
ATOM 714 C CA . LEU A 1 117 ? -8.436 26.057 71.514 1.00 18.58 117 LEU A CA 1
ATOM 715 C C . LEU A 1 117 ? -8.531 25.001 72.591 1.00 21.43 117 LEU A C 1
ATOM 716 O O . LEU A 1 117 ? -7.499 24.626 73.219 1.00 19.54 117 LEU A O 1
ATOM 721 N N . VAL A 1 118 ? -9.733 24.538 72.873 1.00 19.48 118 VAL A N 1
ATOM 722 C CA . VAL A 1 118 ? -9.917 23.509 73.902 1.00 21.47 118 VAL A CA 1
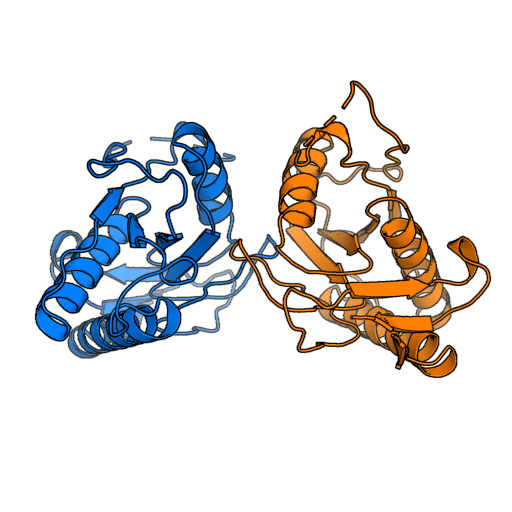ATOM 723 C C . VAL A 1 118 ? -10.598 22.289 73.308 1.00 22.86 118 VAL A C 1
ATOM 724 O O . VAL A 1 118 ? -11.657 22.401 72.617 1.00 24.39 118 VAL A O 1
ATOM 728 N N . ASP A 1 119 ? -10.004 21.125 73.492 1.00 23.43 119 ASP A N 1
ATOM 729 C CA . ASP A 1 119 ? -10.650 19.878 73.115 1.00 25.63 119 ASP A CA 1
ATOM 730 C C . ASP A 1 119 ? -10.538 18.823 74.214 1.00 26.06 119 ASP A C 1
ATOM 731 O O . ASP A 1 119 ? -9.751 18.953 75.129 1.00 26.13 119 ASP A O 1
ATOM 736 N N . ASP A 1 120 ? -11.350 17.790 74.128 1.00 25.54 120 ASP A N 1
ATOM 737 C CA . ASP A 1 120 ? -11.313 16.748 75.155 1.00 27.03 120 ASP A CA 1
ATOM 738 C C . ASP A 1 120 ? -10.154 15.791 74.953 1.00 26.25 120 ASP A C 1
ATOM 739 O O . ASP A 1 120 ? -9.393 15.560 75.887 1.00 25.91 120 ASP A O 1
ATOM 744 N N . VAL A 1 121 ? -10.000 15.268 73.753 1.00 24.22 121 VAL A N 1
ATOM 745 C CA . VAL A 1 121 ? -8.970 14.294 73.467 1.00 26.25 121 VAL A CA 1
ATOM 746 C C . VAL A 1 121 ? -8.163 14.792 72.267 1.00 25.94 121 VAL A C 1
ATOM 747 O O . VAL A 1 121 ? -8.746 15.200 71.232 1.00 26.16 121 VAL A O 1
ATOM 751 N N . LEU A 1 122 ? -6.820 14.843 72.402 1.00 23.56 122 LEU A N 1
ATOM 752 C CA . LEU A 1 122 ? -5.921 14.983 71.271 1.00 24.48 122 LEU A CA 1
ATOM 753 C C . LEU A 1 122 ? -5.360 13.646 70.776 1.00 24.52 122 LEU A C 1
ATOM 754 O O . LEU A 1 122 ? -4.653 12.915 71.476 1.00 24.30 122 LEU A O 1
ATOM 759 N N . TYR A 1 123 ? -5.877 13.266 69.606 1.00 23.60 123 TYR A N 1
ATOM 760 C CA . TYR A 1 123 ? -5.496 12.016 68.917 1.00 23.90 123 TYR A CA 1
ATOM 761 C C . TYR A 1 123 ? -4.643 12.238 67.713 1.00 22.94 123 TYR A C 1
ATOM 762 O O . TYR A 1 123 ? -3.423 12.512 67.842 1.00 22.35 123 TYR A O 1
ATOM 771 N N . SER A 1 124 ? -5.195 12.326 66.505 1.00 20.07 124 SER A N 1
ATOM 772 C CA . SER A 1 124 ? -4.567 12.591 65.246 1.00 21.12 124 SER A CA 1
ATOM 773 C C . SER A 1 124 ? -4.035 14.012 65.177 1.00 20.05 124 SER A C 1
ATOM 774 O O . SER A 1 124 ? -3.058 14.319 64.520 1.00 20.00 124 SER A O 1
ATOM 777 N N . GLY A 1 125 ? -4.788 14.940 65.773 1.00 20.09 125 GLY A N 1
ATOM 778 C CA . GLY A 1 125 ? -4.521 16.345 65.583 1.00 20.15 125 GLY A CA 1
ATOM 779 C C . GLY A 1 125 ? -5.393 16.939 64.469 1.00 21.83 125 GLY A C 1
ATOM 780 O O . GLY A 1 125 ? -5.387 18.115 64.318 1.00 22.56 125 GLY A O 1
ATOM 781 N N . ARG A 1 126 ? -6.169 16.126 63.739 1.00 23.38 126 ARG A N 1
ATOM 782 C CA . ARG A 1 126 ? -6.905 16.625 62.553 1.00 24.46 126 ARG A CA 1
ATOM 783 C C . ARG A 1 126 ? -8.019 17.562 62.936 1.00 24.06 126 ARG A C 1
ATOM 784 O O . ARG A 1 126 ? -8.304 18.554 62.201 1.00 25.06 126 ARG A O 1
ATOM 792 N N . SER A 1 127 ? -8.663 17.292 64.087 1.00 24.19 127 SER A N 1
ATOM 793 C CA . SER A 1 127 ? -9.675 18.169 64.630 1.00 24.27 127 SER A CA 1
ATOM 794 C C . SER A 1 127 ? -9.117 19.549 64.967 1.00 23.89 127 SER A C 1
ATOM 795 O O . SER A 1 127 ? -9.761 20.573 64.732 1.00 20.70 127 SER A O 1
ATOM 798 N N . VAL A 1 128 ? -7.913 19.583 65.528 1.00 21.31 128 VAL A N 1
ATOM 799 C CA . VAL A 1 128 ? -7.269 20.863 65.814 1.00 21.34 128 VAL A CA 1
ATOM 800 C C . VAL A 1 128 ? -6.896 21.612 64.530 1.00 19.94 128 VAL A C 1
ATOM 801 O O . VAL A 1 128 ? -7.046 22.808 64.459 1.00 20.55 128 VAL A O 1
ATOM 805 N N . ARG A 1 129 ? -6.421 20.911 63.526 1.00 21.43 129 ARG A N 1
ATOM 806 C CA . ARG A 1 129 ? -6.103 21.543 62.251 1.00 23.29 129 ARG A CA 1
ATOM 807 C C . ARG A 1 129 ? -7.391 22.121 61.671 1.00 23.43 129 ARG A C 1
ATOM 808 O O . ARG A 1 129 ? -7.449 23.262 61.234 1.00 24.37 129 ARG A O 1
ATOM 816 N N . SER A 1 130 ? -8.447 21.348 61.709 1.00 22.24 130 SER A N 1
ATOM 817 C CA . SER A 1 130 ? -9.731 21.909 61.283 1.00 22.78 130 SER A CA 1
ATOM 818 C C . SER A 1 130 ? -10.130 23.178 62.038 1.00 23.35 130 SER A C 1
ATOM 819 O O . SER A 1 130 ? -10.672 24.092 61.453 1.00 21.18 130 SER A O 1
ATOM 822 N N . ALA A 1 131 ? -9.909 23.193 63.360 1.00 21.85 131 ALA A N 1
ATOM 823 C CA . ALA A 1 131 ? -10.157 24.388 64.198 1.00 22.00 131 ALA A CA 1
ATOM 824 C C . ALA A 1 131 ? -9.347 25.591 63.764 1.00 22.18 131 ALA A C 1
ATOM 825 O O . ALA A 1 131 ? -9.878 26.709 63.685 1.00 23.71 131 ALA A O 1
ATOM 827 N N . LEU A 1 132 ? -8.083 25.360 63.436 1.00 22.63 132 LEU A N 1
ATOM 828 C CA . LEU A 1 132 ? -7.222 26.448 62.943 1.00 24.56 132 LEU A CA 1
ATOM 829 C C . LEU A 1 132 ? -7.818 27.119 61.708 1.00 25.70 132 LEU A C 1
ATOM 830 O O . LEU A 1 132 ? -7.957 28.361 61.598 1.00 25.31 132 LEU A O 1
ATOM 835 N N . ASP A 1 133 ? -8.300 26.215 60.834 1.00 25.99 133 ASP A N 1
ATOM 836 C CA . ASP A 1 133 ? -8.942 26.746 59.608 1.00 27.33 133 ASP A CA 1
ATOM 837 C C . ASP A 1 133 ? -10.180 27.547 59.869 1.00 25.75 133 ASP A C 1
ATOM 838 O O . ASP A 1 133 ? -10.431 28.613 59.308 1.00 26.56 133 ASP A O 1
ATOM 843 N N . ALA A 1 134 ? -11.032 27.013 60.715 1.00 25.88 134 ALA A N 1
ATOM 844 C CA . ALA A 1 134 ? -12.264 27.672 61.116 1.00 25.03 134 ALA A CA 1
ATOM 845 C C . ALA A 1 134 ? -11.974 29.012 61.803 1.00 25.88 134 ALA A C 1
ATOM 846 O O . ALA A 1 134 ? -12.676 29.979 61.606 1.00 25.82 134 ALA A O 1
ATOM 848 N N . LEU A 1 135 ? -10.920 29.060 62.614 1.00 26.28 135 LEU A N 1
ATOM 849 C CA . LEU A 1 135 ? -10.481 30.281 63.258 1.00 27.63 135 LEU A CA 1
ATOM 850 C C . LEU A 1 135 ? -10.109 31.395 62.285 1.00 29.28 135 LEU A C 1
ATOM 851 O O . LEU A 1 135 ? -10.348 32.583 62.554 1.00 29.88 135 LEU A O 1
ATOM 856 N N . ARG A 1 136 ? -9.481 31.065 61.185 1.00 30.46 136 ARG A N 1
ATOM 857 C CA . ARG A 1 136 ? -9.028 32.134 60.351 1.00 33.37 136 ARG A CA 1
ATOM 858 C C . ARG A 1 136 ? -10.202 32.788 59.570 1.00 33.84 136 ARG A C 1
ATOM 859 O O . ARG A 1 136 ? -10.105 33.921 59.173 1.00 34.04 136 ARG A O 1
ATOM 867 N N . ASP A 1 137 ? -11.317 32.084 59.428 1.00 34.07 137 ASP A N 1
ATOM 868 C CA . ASP A 1 137 ? -12.576 32.701 58.986 1.00 35.02 137 ASP A CA 1
ATOM 869 C C . ASP A 1 137 ? -13.188 33.627 60.033 1.00 34.76 137 ASP A C 1
ATOM 870 O O . ASP A 1 137 ? -14.019 34.490 59.723 1.00 35.66 137 ASP A O 1
ATOM 875 N N . VAL A 1 138 ? -12.810 33.463 61.284 1.00 33.28 138 VAL A N 1
ATOM 876 C CA . VAL A 1 138 ? -13.308 34.337 62.330 1.00 33.52 138 VAL A CA 1
ATOM 877 C C . VAL A 1 138 ? -12.472 35.602 62.425 1.00 34.51 138 VAL A C 1
ATOM 878 O O . VAL A 1 138 ? -12.991 36.710 62.533 1.00 36.11 138 VAL A O 1
ATOM 882 N N . GLY A 1 139 ? -11.162 35.453 62.418 1.00 33.16 139 GLY A N 1
ATOM 883 C CA . GLY A 1 139 ? -10.283 36.594 62.428 1.00 32.71 139 GLY A CA 1
ATOM 884 C C . GLY A 1 139 ? -8.843 36.182 62.639 1.00 32.47 139 GLY A C 1
ATOM 885 O O . GLY A 1 139 ? -8.472 35.045 62.352 1.00 31.69 139 GLY A O 1
ATOM 886 N N . ARG A 1 140 ? -8.031 37.105 63.133 1.00 31.71 140 ARG A N 1
ATOM 887 C CA . ARG A 1 140 ? -6.606 36.937 63.098 1.00 32.24 140 ARG A CA 1
ATOM 888 C C . ARG A 1 140 ? -6.009 37.086 64.509 1.00 30.61 140 ARG A C 1
ATOM 889 O O . ARG A 1 140 ? -5.608 38.190 64.926 1.00 28.40 140 ARG A O 1
ATOM 897 N N . PRO A 1 141 ? -5.950 35.978 65.259 1.00 28.45 141 PRO A N 1
ATOM 898 C CA . PRO A 1 141 ? -5.353 36.015 66.604 1.00 27.17 141 PRO A CA 1
ATOM 899 C C . PRO A 1 141 ? -3.896 36.356 66.562 1.00 26.35 141 PRO A C 1
ATOM 900 O O . PRO A 1 141 ? -3.223 36.086 65.593 1.00 26.02 141 PRO A O 1
ATOM 904 N N . ARG A 1 142 ? -3.398 36.898 67.655 1.00 25.93 142 ARG A N 1
ATOM 905 C CA . ARG A 1 142 ? -1.962 37.061 67.799 1.00 26.10 142 ARG A CA 1
ATOM 906 C C . ARG A 1 142 ? -1.245 35.709 67.939 1.00 24.20 142 ARG A C 1
ATOM 907 O O . ARG A 1 142 ? -0.149 35.531 67.399 1.00 23.73 142 ARG A O 1
ATOM 915 N N . ALA A 1 143 ? -1.857 34.771 68.652 1.00 23.49 143 ALA A N 1
ATOM 916 C CA . ALA A 1 143 ? -1.305 33.417 68.835 1.00 21.20 143 ALA A CA 1
ATOM 917 C C . ALA A 1 143 ? -2.441 32.474 69.156 1.00 21.31 143 ALA A C 1
ATOM 918 O O . ALA A 1 143 ? -3.485 32.876 69.638 1.00 19.19 143 ALA A O 1
ATOM 920 N N . VAL A 1 144 ? -2.185 31.197 68.957 1.00 18.25 144 VAL A N 1
ATOM 921 C CA . VAL A 1 144 ? -3.156 30.155 69.265 1.00 18.14 144 VAL A CA 1
ATOM 922 C C . VAL A 1 144 ? -2.428 29.120 70.070 1.00 17.67 144 VAL A C 1
ATOM 923 O O . VAL A 1 144 ? -1.313 28.725 69.706 1.00 17.53 144 VAL A O 1
ATOM 927 N N . GLN A 1 145 ? -3.053 28.689 71.148 1.00 18.40 145 GLN A N 1
ATOM 928 C CA . GLN A 1 145 ? -2.569 27.601 71.999 1.00 16.95 145 GLN A CA 1
ATOM 929 C C . GLN A 1 145 ? -3.656 26.531 71.995 1.00 17.40 145 GLN A C 1
ATOM 930 O O . GLN A 1 145 ? -4.758 26.744 71.477 1.00 18.10 145 GLN A O 1
ATOM 936 N N . LEU A 1 146 ? -3.354 25.384 72.587 1.00 16.40 146 LEU A N 1
ATOM 937 C CA . LEU A 1 146 ? -4.259 24.235 72.604 1.00 17.44 146 LEU A CA 1
ATOM 938 C C . LEU A 1 146 ? -4.261 23.665 74.026 1.00 17.33 146 LEU A C 1
ATOM 939 O O . LEU A 1 146 ? -3.180 23.370 74.591 1.00 19.71 146 LEU A O 1
ATOM 944 N N . ALA A 1 147 ? -5.425 23.508 74.604 1.00 17.65 147 ALA A N 1
ATOM 945 C CA . ALA A 1 147 ? -5.592 22.826 75.877 1.00 18.15 147 ALA A CA 1
ATOM 946 C C . ALA A 1 147 ? -6.470 21.613 75.667 1.00 20.71 147 ALA A C 1
ATOM 947 O O . ALA A 1 147 ? -7.563 21.684 74.949 1.00 21.19 147 ALA A O 1
ATOM 949 N N . VAL A 1 148 ? -6.023 20.467 76.203 1.00 19.83 148 VAL A N 1
ATOM 950 C CA . VAL A 1 148 ? -6.785 19.193 76.023 1.00 20.36 148 VAL A CA 1
ATOM 951 C C . VAL A 1 148 ? -6.786 18.422 77.326 1.00 22.82 148 VAL A C 1
ATOM 952 O O . VAL A 1 148 ? -5.779 18.477 78.122 1.00 21.20 148 VAL A O 1
ATOM 956 N N . LEU A 1 149 ? -7.886 17.714 77.602 1.00 23.24 149 LEU A N 1
ATOM 957 C CA . LEU A 1 149 ? -7.885 16.872 78.815 1.00 23.71 149 LEU A CA 1
ATOM 958 C C . LEU A 1 149 ? -6.986 15.647 78.711 1.00 23.30 149 LEU A C 1
ATOM 959 O O . LEU A 1 149 ? -6.271 15.306 79.681 1.00 24.17 149 LEU A O 1
ATOM 964 N N . VAL A 1 150 ? -7.046 14.953 77.593 1.00 24.04 150 VAL A N 1
ATOM 965 C CA . VAL A 1 150 ? -6.229 13.764 77.313 1.00 24.24 150 VAL A CA 1
ATOM 966 C C . VAL A 1 150 ? -5.473 13.894 76.032 1.00 24.80 150 VAL A C 1
ATOM 967 O O . VAL A 1 150 ? -6.055 14.242 74.972 1.00 22.88 150 VAL A O 1
ATOM 971 N N . ASP A 1 151 ? -4.185 13.566 76.076 1.00 23.31 151 ASP A N 1
ATOM 972 C CA . ASP A 1 151 ? -3.409 13.340 74.871 1.00 25.01 151 ASP A CA 1
ATOM 973 C C . ASP A 1 151 ? -3.130 11.846 74.740 1.00 26.41 151 ASP A C 1
ATOM 974 O O . ASP A 1 151 ? -2.463 11.249 75.618 1.00 27.26 151 ASP A O 1
ATOM 979 N N . ARG A 1 152 ? -3.607 11.203 73.681 1.00 26.09 152 ARG A N 1
ATOM 980 C CA . ARG A 1 152 ? -3.484 9.759 73.612 1.00 27.66 152 ARG A CA 1
ATOM 981 C C . ARG A 1 152 ? -2.538 9.258 72.544 1.00 27.94 152 ARG A C 1
ATOM 982 O O . ARG A 1 152 ? -2.591 8.085 72.132 1.00 29.52 152 ARG A O 1
ATOM 990 N N . GLY A 1 153 ? -1.662 10.147 72.086 1.00 27.15 153 GLY A N 1
ATOM 991 C CA . GLY A 1 153 ? -0.637 9.852 71.110 1.00 26.80 153 GLY A CA 1
ATOM 992 C C . GLY A 1 153 ? -1.239 9.646 69.738 1.00 26.76 153 GLY A C 1
ATOM 993 O O . GLY A 1 153 ? -2.392 10.023 69.544 1.00 27.78 153 GLY A O 1
ATOM 994 N N . HIS A 1 154 ? -0.409 9.131 68.822 1.00 26.37 154 HIS A N 1
ATOM 995 C CA . HIS A 1 154 ? -0.731 8.811 67.426 1.00 26.98 154 HIS A CA 1
ATOM 996 C C . HIS A 1 154 ? -1.074 10.048 66.594 1.00 26.51 154 HIS A C 1
ATOM 997 O O . HIS A 1 154 ? -2.052 10.075 65.832 1.00 24.01 154 HIS A O 1
ATOM 1004 N N . ARG A 1 155 ? -0.248 11.085 66.754 1.00 26.55 155 ARG A N 1
ATOM 1005 C CA . ARG A 1 155 ? -0.367 12.284 65.906 1.00 27.08 155 ARG A CA 1
ATOM 1006 C C . ARG A 1 155 ? -0.217 11.988 64.415 1.00 25.99 155 ARG A C 1
ATOM 1007 O O . ARG A 1 155 ? 0.659 11.228 63.996 1.00 25.83 155 ARG A O 1
ATOM 1015 N N . GLU A 1 156 ? -1.051 12.618 63.600 1.00 23.68 156 GLU A N 1
ATOM 1016 C CA . GLU A 1 156 ? -0.871 12.603 62.162 1.00 25.00 156 GLU A CA 1
ATOM 1017 C C . GLU A 1 156 ? -0.409 13.946 61.604 1.00 23.28 156 GLU A C 1
ATOM 1018 O O . GLU A 1 156 ? -0.110 14.076 60.418 1.00 22.71 156 GLU A O 1
ATOM 1024 N N . LEU A 1 157 ? -0.373 14.948 62.482 1.00 23.97 157 LEU A N 1
ATOM 1025 C CA . LEU A 1 157 ? 0.088 16.288 62.128 1.00 22.99 157 LEU A CA 1
ATOM 1026 C C . LEU A 1 157 ? 1.023 16.752 63.216 1.00 23.58 157 LEU A C 1
ATOM 1027 O O . LEU A 1 157 ? 0.914 16.257 64.328 1.00 22.95 157 LEU A O 1
ATOM 1032 N N . PRO A 1 158 ? 1.932 17.668 62.888 1.00 22.42 158 PRO A N 1
ATOM 1033 C CA . PRO A 1 158 ? 2.955 18.149 63.833 1.00 22.80 158 PRO A CA 1
ATOM 1034 C C . PRO A 1 158 ? 2.419 19.128 64.867 1.00 23.09 158 PRO A C 1
ATOM 1035 O O . PRO A 1 158 ? 2.934 20.228 65.039 1.00 23.60 158 PRO A O 1
ATOM 1039 N N . LEU A 1 159 ? 1.365 18.708 65.532 1.00 23.43 159 LEU A N 1
ATOM 1040 C CA . LEU A 1 159 ? 0.618 19.519 66.499 1.00 26.36 159 LEU A CA 1
ATOM 1041 C C . LEU A 1 159 ? 0.884 19.050 67.911 1.00 25.84 159 LEU A C 1
ATOM 1042 O O . LEU A 1 159 ? 1.156 17.857 68.115 1.00 26.95 159 LEU A O 1
ATOM 1047 N N . ARG A 1 160 ? 0.816 19.956 68.895 1.00 23.07 160 ARG A N 1
ATOM 1048 C CA . ARG A 1 160 ? 0.889 19.553 70.294 1.00 24.17 160 ARG A CA 1
ATOM 1049 C C . ARG A 1 160 ? 0.108 20.516 71.158 1.00 22.07 160 ARG A C 1
ATOM 1050 O O . ARG A 1 160 ? -0.084 21.680 70.795 1.00 20.97 160 ARG A O 1
ATOM 1058 N N . ALA A 1 161 ? -0.306 20.011 72.302 1.00 21.57 161 ALA A N 1
ATOM 1059 C CA . ALA A 1 161 ? -1.091 20.776 73.247 1.00 20.68 161 ALA A CA 1
ATOM 1060 C C . ALA A 1 161 ? -0.115 21.522 74.164 1.00 20.55 161 ALA A C 1
ATOM 1061 O O . ALA A 1 161 ? 0.903 20.977 74.609 1.00 22.10 161 ALA A O 1
ATOM 1063 N N . ASP A 1 162 ? -0.417 22.775 74.415 1.00 20.43 162 ASP A N 1
ATOM 1064 C CA . ASP A 1 162 ? 0.243 23.577 75.420 1.00 20.49 162 ASP A CA 1
ATOM 1065 C C . ASP A 1 162 ? -0.103 23.174 76.803 1.00 19.96 162 ASP A C 1
ATOM 1066 O O . ASP A 1 162 ? 0.698 23.396 77.718 1.00 20.17 162 ASP A O 1
ATOM 1071 N N . TYR A 1 163 ? -1.323 22.685 76.997 1.00 18.84 163 TYR A N 1
ATOM 1072 C CA . TYR A 1 163 ? -1.822 22.268 78.304 1.00 19.76 163 TYR A CA 1
ATOM 1073 C C . TYR A 1 163 ? -2.471 20.918 78.168 1.00 20.78 163 TYR A C 1
ATOM 1074 O O . TYR A 1 163 ? -3.244 20.691 77.245 1.00 22.22 163 TYR A O 1
ATOM 1083 N N . VAL A 1 164 ? -2.096 19.981 79.017 1.00 21.52 164 VAL A N 1
ATOM 1084 C CA . VAL A 1 164 ? -2.529 18.602 78.869 1.00 21.12 164 VAL A CA 1
ATOM 1085 C C . VAL A 1 164 ? -2.929 18.117 80.270 1.00 23.03 164 VAL A C 1
ATOM 1086 O O . VAL A 1 164 ? -2.157 18.197 81.246 1.00 20.23 164 VAL A O 1
ATOM 1090 N N . GLY A 1 165 ? -4.123 17.556 80.373 1.00 23.12 165 GLY A N 1
ATOM 1091 C CA . GLY A 1 165 ? -4.532 16.937 81.617 1.00 24.26 165 GLY A CA 1
ATOM 1092 C C . GLY A 1 165 ? -3.825 15.642 81.936 1.00 24.55 165 GLY A C 1
ATOM 1093 O O . GLY A 1 165 ? -3.190 15.527 82.995 1.00 26.19 165 GLY A O 1
ATOM 1094 N N . LYS A 1 166 ? -3.921 14.673 81.040 1.00 25.41 166 LYS A N 1
ATOM 1095 C CA . LYS A 1 166 ? -3.255 13.411 81.175 1.00 26.86 166 LYS A CA 1
ATOM 1096 C C . LYS A 1 166 ? -2.707 12.932 79.867 1.00 27.77 166 LYS A C 1
ATOM 1097 O O . LYS A 1 166 ? -3.432 12.950 78.825 1.00 27.23 166 LYS A O 1
ATOM 1103 N N . ASN A 1 167 ? -1.430 12.510 79.875 1.00 26.96 167 ASN A N 1
ATOM 1104 C CA . ASN A 1 167 ? -0.856 11.787 78.751 1.00 30.79 167 ASN A CA 1
ATOM 1105 C C . ASN A 1 167 ? -1.154 10.292 78.915 1.00 32.24 167 ASN A C 1
ATOM 1106 O O . ASN A 1 167 ? -0.725 9.679 79.902 1.00 33.89 167 ASN A O 1
ATOM 1111 N N . VAL A 1 168 ? -1.871 9.714 77.979 1.00 32.34 168 VAL A N 1
ATOM 1112 C CA . VAL A 1 168 ? -2.243 8.289 77.988 1.00 33.13 168 VAL A CA 1
ATOM 1113 C C . VAL A 1 168 ? -1.708 7.512 76.786 1.00 33.60 168 VAL A C 1
ATOM 1114 O O . VAL A 1 168 ? -2.210 7.636 75.657 1.00 33.12 168 VAL A O 1
ATOM 1118 N N . PRO A 1 169 ? -0.711 6.673 77.024 1.00 34.46 169 PRO A N 1
ATOM 1119 C CA . PRO A 1 169 ? -0.211 5.756 76.012 1.00 36.24 169 PRO A CA 1
ATOM 1120 C C . PRO A 1 169 ? -1.357 4.844 75.563 1.00 37.03 169 PRO A C 1
ATOM 1121 O O . PRO A 1 169 ? -2.091 4.374 76.418 1.00 36.81 169 PRO A O 1
ATOM 1125 N N . THR A 1 170 ? -1.547 4.658 74.262 1.00 39.00 170 THR A N 1
ATOM 1126 C CA . THR A 1 170 ? -2.583 3.768 73.757 1.00 40.30 170 THR A CA 1
ATOM 1127 C C . THR A 1 170 ? -2.122 3.003 72.548 1.00 41.89 170 THR A C 1
ATOM 1128 O O . THR A 1 170 ? -1.159 3.373 71.855 1.00 42.20 170 THR A O 1
ATOM 1132 N N . SER A 1 171 ? -2.846 1.929 72.287 1.00 43.59 171 SER A N 1
ATOM 1133 C CA . SER A 1 171 ? -2.767 1.261 71.012 1.00 44.87 171 SER A CA 1
ATOM 1134 C C . SER A 1 171 ? -3.901 1.773 70.100 1.00 45.51 171 SER A C 1
ATOM 1135 O O . SER A 1 171 ? -4.924 2.277 70.570 1.00 43.32 171 SER A O 1
ATOM 1138 N N . ARG A 1 172 ? -3.719 1.612 68.788 1.00 48.06 172 ARG A N 1
ATOM 1139 C CA . ARG A 1 172 ? -4.747 2.014 67.804 1.00 49.99 172 ARG A CA 1
ATOM 1140 C C . ARG A 1 172 ? -6.110 1.358 67.997 1.00 50.09 172 ARG A C 1
ATOM 1141 O O . ARG A 1 172 ? -7.145 1.938 67.649 1.00 49.81 172 ARG A O 1
ATOM 1149 N N . SER A 1 173 ? -6.110 0.152 68.549 1.00 50.31 173 SER A N 1
ATOM 1150 C CA . SER A 1 173 ? -7.352 -0.572 68.802 1.00 50.87 173 SER A CA 1
ATOM 1151 C C . SER A 1 173 ? -8.075 -0.106 70.064 1.00 50.21 173 SER A C 1
ATOM 1152 O O . SER A 1 173 ? -9.158 -0.571 70.360 1.00 50.62 173 SER A O 1
ATOM 1155 N N . GLU A 1 174 ? -7.468 0.766 70.843 1.00 49.24 174 GLU A N 1
ATOM 1156 C CA . GLU A 1 174 ? -8.118 1.239 72.066 1.00 48.90 174 GLU A CA 1
ATOM 1157 C C . GLU A 1 174 ? -8.843 2.536 71.746 1.00 47.87 174 GLU A C 1
ATOM 1158 O O . GLU A 1 174 ? -8.482 3.229 70.789 1.00 47.00 174 GLU A O 1
ATOM 1164 N N . SER A 1 175 ? -9.887 2.830 72.512 1.00 46.34 175 SER A N 1
ATOM 1165 C CA . SER A 1 175 ? -10.617 4.061 72.371 1.00 46.00 175 SER A CA 1
ATOM 1166 C C . SER A 1 175 ? -10.603 4.690 73.741 1.00 45.54 175 SER A C 1
ATOM 1167 O O . SER A 1 175 ? -10.722 3.997 74.744 1.00 45.89 175 SER A O 1
ATOM 1170 N N . VAL A 1 176 ? -10.395 6.001 73.790 1.00 43.70 176 VAL A N 1
ATOM 1171 C CA . VAL A 1 176 ? -10.421 6.749 75.036 1.00 42.07 176 VAL A CA 1
ATOM 1172 C C . VAL A 1 176 ? -11.648 7.611 75.012 1.00 41.50 176 VAL A C 1
ATOM 1173 O O . VAL A 1 176 ? -11.922 8.276 74.007 1.00 41.97 176 VAL A O 1
ATOM 1177 N N . HIS A 1 177 ? -12.401 7.608 76.098 1.00 39.71 177 HIS A N 1
ATOM 1178 C CA . HIS A 1 177 ? -13.627 8.374 76.145 1.00 39.98 177 HIS A CA 1
ATOM 1179 C C . HIS A 1 177 ? -13.652 9.324 77.319 1.00 37.76 177 HIS A C 1
ATOM 1180 O O . HIS A 1 177 ? -13.550 8.918 78.446 1.00 38.44 177 HIS A O 1
ATOM 1187 N N . VAL A 1 178 ? -13.826 10.605 77.051 1.00 36.09 178 VAL A N 1
ATOM 1188 C CA . VAL A 1 178 ? -13.924 11.584 78.095 1.00 35.65 178 VAL A CA 1
ATOM 1189 C C . VAL A 1 178 ? -15.356 11.843 78.394 1.00 35.90 178 VAL A C 1
ATOM 1190 O O . VAL A 1 178 ? -16.126 12.153 77.506 1.00 35.30 178 VAL A O 1
ATOM 1194 N N . ARG A 1 179 ? -15.713 11.707 79.657 1.00 36.90 179 ARG A N 1
ATOM 1195 C CA . ARG A 1 179 ? -17.076 11.923 80.115 1.00 37.52 179 ARG A CA 1
ATOM 1196 C C . ARG A 1 179 ? -17.075 13.133 80.985 1.00 37.09 179 ARG A C 1
ATOM 1197 O O . ARG A 1 179 ? -16.190 13.305 81.808 1.00 36.49 179 ARG A O 1
ATOM 1205 N N . LEU A 1 180 ? -18.051 13.996 80.760 1.00 36.85 180 LEU A N 1
ATOM 1206 C CA . LEU A 1 180 ? -18.243 15.208 81.515 1.00 37.88 180 LEU A CA 1
ATOM 1207 C C . LEU A 1 180 ? -19.689 15.201 81.964 1.00 39.90 180 LEU A C 1
ATOM 1208 O O . LEU A 1 180 ? -20.564 14.708 81.233 1.00 39.45 180 LEU A O 1
ATOM 1213 N N . ARG A 1 181 ? -19.909 15.749 83.154 1.00 40.46 181 ARG A N 1
ATOM 1214 C CA . ARG A 1 181 ? -21.190 15.730 83.863 1.00 42.26 181 ARG A CA 1
ATOM 1215 C C . ARG A 1 181 ? -22.369 16.063 82.938 1.00 42.18 181 ARG A C 1
ATOM 1216 O O . ARG A 1 181 ? -23.337 15.294 82.788 1.00 41.68 181 ARG A O 1
ATOM 1224 N N . GLU A 1 182 ? -22.255 17.237 82.330 1.00 42.68 182 GLU A N 1
ATOM 1225 C CA . GLU A 1 182 ? -23.309 17.822 81.500 1.00 42.93 182 GLU A CA 1
ATOM 1226 C C . GLU A 1 182 ? -23.784 16.893 80.378 1.00 42.92 182 GLU A C 1
ATOM 1227 O O . GLU A 1 182 ? -24.949 16.872 80.038 1.00 45.12 182 GLU A O 1
ATOM 1233 N N . HIS A 1 183 ? -22.910 16.083 79.818 1.00 42.60 183 HIS A N 1
ATOM 1234 C CA . HIS A 1 183 ? -23.275 15.259 78.681 1.00 42.65 183 HIS A CA 1
ATOM 1235 C C . HIS A 1 183 ? -23.504 13.838 79.071 1.00 42.09 183 HIS A C 1
ATOM 1236 O O . HIS A 1 183 ? -24.369 13.150 78.503 1.00 41.04 183 HIS A O 1
ATOM 1243 N N . ASP A 1 184 ? -22.761 13.403 80.079 1.00 41.27 184 ASP A N 1
ATOM 1244 C CA . ASP A 1 184 ? -22.607 11.991 80.368 1.00 41.03 184 ASP A CA 1
ATOM 1245 C C . ASP A 1 184 ? -23.069 11.599 81.774 1.00 39.78 184 ASP A C 1
ATOM 1246 O O . ASP A 1 184 ? -23.060 10.420 82.101 1.00 39.06 184 ASP A O 1
ATOM 1251 N N . GLY A 1 185 ? -23.432 12.576 82.589 1.00 38.82 185 GLY A N 1
ATOM 1252 C CA . GLY A 1 185 ? -23.949 12.317 83.929 1.00 38.95 185 GLY A CA 1
ATOM 1253 C C . GLY A 1 185 ? -22.885 12.350 85.026 1.00 39.42 185 GLY A C 1
ATOM 1254 O O . GLY A 1 185 ? -23.157 12.823 86.114 1.00 38.66 185 GLY A O 1
ATOM 1255 N N . ARG A 1 186 ? -21.686 11.846 84.734 1.00 39.58 186 ARG A N 1
ATOM 1256 C CA . ARG A 1 186 ? -20.532 11.907 85.646 1.00 40.31 186 ARG A CA 1
ATOM 1257 C C . ARG A 1 186 ? -19.239 12.223 84.883 1.00 40.01 186 ARG A C 1
ATOM 1258 O O . ARG A 1 186 ? -19.075 11.808 83.736 1.00 40.63 186 ARG A O 1
ATOM 1266 N N . ASP A 1 187 ? -18.344 12.974 85.505 1.00 39.85 187 ASP A N 1
ATOM 1267 C CA . ASP A 1 187 ? -16.971 13.160 84.979 1.00 39.34 187 ASP A CA 1
ATOM 1268 C C . ASP A 1 187 ? -16.146 11.889 85.039 1.00 38.96 187 ASP A C 1
ATOM 1269 O O . ASP A 1 187 ? -16.328 11.055 85.937 1.00 40.00 187 ASP A O 1
ATOM 1274 N N . GLY A 1 188 ? -15.184 11.776 84.138 1.00 38.33 188 GLY A N 1
ATOM 1275 C CA . GLY A 1 188 ? -14.250 10.679 84.146 1.00 36.96 188 GLY A CA 1
ATOM 1276 C C . GLY A 1 188 ? -13.670 10.438 82.763 1.00 37.62 188 GLY A C 1
ATOM 1277 O O . GLY A 1 188 ? -14.075 11.042 81.774 1.00 36.35 188 GLY A O 1
ATOM 1278 N N . VAL A 1 189 ? -12.777 9.486 82.680 1.00 37.58 189 VAL A N 1
ATOM 1279 C CA . VAL A 1 189 ? -12.202 9.091 81.411 1.00 38.61 189 VAL A CA 1
ATOM 1280 C C . VAL A 1 189 ? -12.045 7.601 81.485 1.00 39.13 189 VAL A C 1
ATOM 1281 O O . VAL A 1 189 ? -11.577 7.082 82.492 1.00 39.26 189 VAL A O 1
ATOM 1285 N N . VAL A 1 190 ? -12.376 6.920 80.407 1.00 39.86 190 VAL A N 1
ATOM 1286 C CA . VAL A 1 190 ? -12.335 5.491 80.368 1.00 41.04 190 VAL A CA 1
ATOM 1287 C C . VAL A 1 190 ? -11.575 5.054 79.119 1.00 41.95 190 VAL A C 1
ATOM 1288 O O . VAL A 1 190 ? -11.604 5.740 78.091 1.00 41.36 190 VAL A O 1
ATOM 1292 N N . ILE A 1 191 ? -10.834 3.969 79.216 1.00 44.03 191 ILE A N 1
ATOM 1293 C CA . ILE A 1 191 ? -10.270 3.342 78.031 1.00 47.24 191 ILE A CA 1
ATOM 1294 C C . ILE A 1 191 ? -11.070 2.083 77.739 1.00 49.18 191 ILE A C 1
ATOM 1295 O O . ILE A 1 191 ? -11.449 1.375 78.661 1.00 49.33 191 ILE A O 1
ATOM 1300 N N . SER A 1 192 ? -11.279 1.795 76.457 1.00 51.96 192 SER A N 1
ATOM 1301 C CA . SER A 1 192 ? -12.073 0.652 76.041 1.00 54.34 192 SER A CA 1
ATOM 1302 C C . SER A 1 192 ? -11.463 -0.132 74.873 1.00 56.31 192 SER A C 1
ATOM 1303 O O . SER A 1 192 ? -10.578 0.345 74.159 1.00 55.95 192 SER A O 1
ATOM 1306 N N . ARG A 1 193 ? -11.948 -1.361 74.725 1.00 58.32 193 ARG A N 1
ATOM 1307 C CA . ARG A 1 193 ? -11.588 -2.257 73.631 1.00 60.19 193 ARG A CA 1
ATOM 1308 C C . ARG A 1 193 ? -12.808 -3.141 73.399 1.00 60.32 193 ARG A C 1
ATOM 1309 O O . ARG A 1 193 ? -13.056 -3.564 72.277 1.00 62.02 193 ARG A O 1
ATOM 1317 N N . GLU B 1 12 ? 26.421 42.167 67.992 1.00 48.67 12 GLU B N 1
ATOM 1318 C CA . GLU B 1 12 ? 26.784 41.418 66.741 1.00 49.40 12 GLU B CA 1
ATOM 1319 C C . GLU B 1 12 ? 26.461 39.898 66.830 1.00 50.36 12 GLU B C 1
ATOM 1320 O O . GLU B 1 12 ? 25.312 39.557 67.086 1.00 51.31 12 GLU B O 1
ATOM 1326 N N . SER B 1 13 ? 27.448 39.016 66.659 1.00 51.21 13 SER B N 1
ATOM 1327 C CA . SER B 1 13 ? 27.197 37.628 66.260 1.00 51.98 13 SER B CA 1
ATOM 1328 C C . SER B 1 13 ? 28.080 36.643 67.011 1.00 52.88 13 SER B C 1
ATOM 1329 O O . SER B 1 13 ? 29.251 36.937 67.240 1.00 54.64 13 SER B O 1
ATOM 1332 N N . ARG B 1 14 ? 27.546 35.463 67.352 1.00 53.24 14 ARG B N 1
ATOM 1333 C CA . ARG B 1 14 ? 28.355 34.348 67.883 1.00 52.87 14 ARG B CA 1
ATOM 1334 C C . ARG B 1 14 ? 27.972 33.004 67.249 1.00 51.90 14 ARG B C 1
ATOM 1335 O O . ARG B 1 14 ? 26.824 32.804 66.850 1.00 51.70 14 ARG B O 1
ATOM 1343 N N . GLU B 1 15 ? 28.932 32.083 67.153 1.00 49.90 15 GLU B N 1
ATOM 1344 C CA . GLU B 1 15 ? 28.681 30.779 66.549 1.00 48.56 15 GLU B CA 1
ATOM 1345 C C . GLU B 1 15 ? 27.903 29.853 67.492 1.00 46.41 15 GLU B C 1
ATOM 1346 O O . GLU B 1 15 ? 28.362 29.524 68.570 1.00 46.71 15 GLU B O 1
ATOM 1352 N N . LEU B 1 16 ? 26.718 29.441 67.063 1.00 42.66 16 LEU B N 1
ATOM 1353 C CA . LEU B 1 16 ? 25.892 28.472 67.777 1.00 40.08 16 LEU B CA 1
ATOM 1354 C C . LEU B 1 16 ? 26.343 27.062 67.420 1.00 37.05 16 LEU B C 1
ATOM 1355 O O . LEU B 1 16 ? 26.391 26.160 68.258 1.00 36.87 16 LEU B O 1
ATOM 1360 N N . MET B 1 17 ? 26.612 26.848 66.146 1.00 33.39 17 MET B N 1
ATOM 1361 C CA . MET B 1 17 ? 27.017 25.550 65.641 1.00 30.57 17 MET B CA 1
ATOM 1362 C C . MET B 1 17 ? 28.110 25.743 64.626 1.00 31.56 17 MET B C 1
ATOM 1363 O O . MET B 1 17 ? 27.927 26.462 63.660 1.00 30.44 17 MET B O 1
ATOM 1368 N N . SER B 1 18 ? 29.196 25.003 64.821 1.00 32.14 18 SER B N 1
ATOM 1369 C CA . SER B 1 18 ? 30.324 24.932 63.912 1.00 32.52 18 SER B CA 1
ATOM 1370 C C . SER B 1 18 ? 29.930 24.079 62.745 1.00 32.29 18 SER B C 1
ATOM 1371 O O . SER B 1 18 ? 28.905 23.465 62.806 1.00 31.60 18 SER B O 1
ATOM 1374 N N . ALA B 1 19 ? 30.734 24.041 61.672 1.00 31.68 19 ALA B N 1
ATOM 1375 C CA . ALA B 1 19 ? 30.483 23.141 60.548 1.00 31.12 19 ALA B CA 1
ATOM 1376 C C . ALA B 1 19 ? 30.441 21.688 60.940 1.00 31.27 19 ALA B C 1
ATOM 1377 O O . ALA B 1 19 ? 29.625 20.889 60.427 1.00 30.39 19 ALA B O 1
ATOM 1379 N N . ALA B 1 20 ? 31.382 21.339 61.815 1.00 31.16 20 ALA B N 1
ATOM 1380 C CA . ALA B 1 20 ? 31.443 20.002 62.395 1.00 30.70 20 ALA B CA 1
ATOM 1381 C C . ALA B 1 20 ? 30.098 19.717 63.099 1.00 28.76 20 ALA B C 1
ATOM 1382 O O . ALA B 1 20 ? 29.510 18.695 62.867 1.00 29.09 20 ALA B O 1
ATOM 1384 N N . ASN B 1 21 ? 29.641 20.648 63.895 1.00 28.21 21 ASN B N 1
ATOM 1385 C CA . ASN B 1 21 ? 28.392 20.407 64.684 1.00 28.91 21 ASN B CA 1
ATOM 1386 C C . ASN B 1 21 ? 27.204 20.195 63.738 1.00 27.86 21 ASN B C 1
ATOM 1387 O O . ASN B 1 21 ? 26.345 19.330 63.952 1.00 26.94 21 ASN B O 1
ATOM 1392 N N . VAL B 1 22 ? 27.146 20.997 62.660 1.00 26.87 22 VAL B N 1
ATOM 1393 C CA . VAL B 1 22 ? 26.056 20.802 61.671 1.00 25.74 22 VAL B CA 1
ATOM 1394 C C . VAL B 1 22 ? 25.999 19.431 61.036 1.00 25.64 22 VAL B C 1
ATOM 1395 O O . VAL B 1 22 ? 24.931 18.836 60.958 1.00 25.09 22 VAL B O 1
ATOM 1399 N N . GLY B 1 23 ? 27.122 18.918 60.474 1.00 25.67 23 GLY B N 1
ATOM 1400 C CA . GLY B 1 23 ? 27.090 17.630 59.826 1.00 25.24 23 GLY B CA 1
ATOM 1401 C C . GLY B 1 23 ? 26.693 16.503 60.785 1.00 25.17 23 GLY B C 1
ATOM 1402 O O . GLY B 1 23 ? 26.023 15.567 60.403 1.00 26.40 23 GLY B O 1
ATOM 1403 N N . ARG B 1 24 ? 27.184 16.568 62.014 1.00 26.90 24 ARG B N 1
ATOM 1404 C CA . ARG B 1 24 ? 26.922 15.481 62.986 1.00 27.18 24 ARG B CA 1
ATOM 1405 C C . ARG B 1 24 ? 25.427 15.487 63.336 1.00 25.55 24 ARG B C 1
ATOM 1406 O O . ARG B 1 24 ? 24.790 14.481 63.352 1.00 26.88 24 ARG B O 1
ATOM 1414 N N . THR B 1 25 ? 24.918 16.663 63.622 1.00 26.39 25 THR B N 1
ATOM 1415 C CA . THR B 1 25 ? 23.477 16.855 63.923 1.00 24.98 25 THR B CA 1
ATOM 1416 C C . THR B 1 25 ? 22.577 16.434 62.778 1.00 23.66 25 THR B C 1
ATOM 1417 O O . THR B 1 25 ? 21.606 15.792 62.994 1.00 21.37 25 THR B O 1
ATOM 1421 N N . ILE B 1 26 ? 22.912 16.769 61.531 1.00 23.87 26 ILE B N 1
ATOM 1422 C CA . ILE B 1 26 ? 22.175 16.239 60.401 1.00 24.03 26 ILE B CA 1
ATOM 1423 C C . ILE B 1 26 ? 22.252 14.715 60.338 1.00 23.66 26 ILE B C 1
ATOM 1424 O O . ILE B 1 26 ? 21.264 14.053 60.103 1.00 22.04 26 ILE B O 1
ATOM 1429 N N . SER B 1 27 ? 23.440 14.147 60.569 1.00 24.92 27 SER B N 1
ATOM 1430 C CA . SER B 1 27 ? 23.526 12.711 60.613 1.00 25.94 27 SER B CA 1
ATOM 1431 C C . SER B 1 27 ? 22.623 12.136 61.712 1.00 24.22 27 SER B C 1
ATOM 1432 O O . SER B 1 27 ? 21.941 11.160 61.548 1.00 24.28 27 SER B O 1
ATOM 1435 N N . ARG B 1 28 ? 22.660 12.765 62.868 1.00 23.32 28 ARG B N 1
ATOM 1436 C CA . ARG B 1 28 ? 21.834 12.281 63.990 1.00 22.55 28 ARG B CA 1
ATOM 1437 C C . ARG B 1 28 ? 20.320 12.319 63.641 1.00 21.36 28 ARG B C 1
ATOM 1438 O O . ARG B 1 28 ? 19.579 11.431 63.971 1.00 20.90 28 ARG B O 1
ATOM 1446 N N . ILE B 1 29 ? 19.853 13.379 63.004 1.00 21.84 29 ILE B N 1
ATOM 1447 C CA . ILE B 1 29 ? 18.428 13.466 62.629 1.00 21.58 29 ILE B CA 1
ATOM 1448 C C . ILE B 1 29 ? 18.079 12.377 61.629 1.00 21.03 29 ILE B C 1
ATOM 1449 O O . ILE B 1 29 ? 17.046 11.719 61.752 1.00 22.82 29 ILE B O 1
ATOM 1454 N N . ALA B 1 30 ? 18.985 12.091 60.698 1.00 23.74 30 ALA B N 1
ATOM 1455 C CA . ALA B 1 30 ? 18.750 11.014 59.729 1.00 23.42 30 ALA B CA 1
ATOM 1456 C C . ALA B 1 30 ? 18.549 9.680 60.452 1.00 23.24 30 ALA B C 1
ATOM 1457 O O . ALA B 1 30 ? 17.654 8.890 60.138 1.00 22.48 30 ALA B O 1
ATOM 1459 N N . HIS B 1 31 ? 19.395 9.457 61.471 1.00 24.89 31 HIS B N 1
ATOM 1460 C CA . HIS B 1 31 ? 19.206 8.295 62.317 1.00 25.30 31 HIS B CA 1
ATOM 1461 C C . HIS B 1 31 ? 17.877 8.288 62.949 1.00 23.65 31 HIS B C 1
ATOM 1462 O O . HIS B 1 31 ? 17.184 7.289 62.924 1.00 25.99 31 HIS B O 1
ATOM 1469 N N . GLN B 1 32 ? 17.470 9.420 63.534 1.00 22.79 32 GLN B N 1
ATOM 1470 C CA . GLN B 1 32 ? 16.155 9.492 64.161 1.00 22.81 32 GLN B CA 1
ATOM 1471 C C . GLN B 1 32 ? 15.006 9.245 63.192 1.00 22.07 32 GLN B C 1
ATOM 1472 O O . GLN B 1 32 ? 14.008 8.670 63.549 1.00 23.28 32 GLN B O 1
ATOM 1478 N N . ILE B 1 33 ? 15.140 9.742 61.982 1.00 23.97 33 ILE B N 1
ATOM 1479 C CA . ILE B 1 33 ? 14.077 9.552 60.984 1.00 24.13 33 ILE B CA 1
ATOM 1480 C C . ILE B 1 33 ? 13.954 8.038 60.667 1.00 24.57 33 ILE B C 1
ATOM 1481 O O . ILE B 1 33 ? 12.886 7.458 60.739 1.00 25.13 33 ILE B O 1
ATOM 1486 N N . ILE B 1 34 ? 15.077 7.417 60.423 1.00 26.94 34 ILE B N 1
ATOM 1487 C CA . ILE B 1 34 ? 15.079 5.939 60.257 1.00 29.31 34 ILE B CA 1
ATOM 1488 C C . ILE B 1 34 ? 14.343 5.215 61.362 1.00 30.02 34 ILE B C 1
ATOM 1489 O O . ILE B 1 34 ? 13.494 4.352 61.082 1.00 30.84 34 ILE B O 1
ATOM 1494 N N . GLU B 1 35 ? 14.545 5.612 62.633 1.00 30.37 35 GLU B N 1
ATOM 1495 C CA . GLU B 1 35 ? 13.899 4.912 63.738 1.00 29.94 35 GLU B CA 1
ATOM 1496 C C . GLU B 1 35 ? 12.431 5.102 63.730 1.00 31.05 35 GLU B C 1
ATOM 1497 O O . GLU B 1 35 ? 11.667 4.153 63.767 1.00 31.95 35 GLU B O 1
ATOM 1503 N N . LYS B 1 36 ? 12.008 6.367 63.781 1.00 30.50 36 LYS B N 1
ATOM 1504 C CA . LYS B 1 36 ? 10.641 6.724 64.010 1.00 31.79 36 LYS B CA 1
ATOM 1505 C C . LYS B 1 36 ? 9.750 6.261 62.858 1.00 32.56 36 LYS B C 1
ATOM 1506 O O . LYS B 1 36 ? 8.576 5.976 63.083 1.00 33.35 36 LYS B O 1
ATOM 1512 N N . THR B 1 37 ? 10.297 6.180 61.662 1.00 33.88 37 THR B N 1
ATOM 1513 C CA . THR B 1 37 ? 9.488 5.757 60.500 1.00 35.13 37 THR B CA 1
ATOM 1514 C C . THR B 1 37 ? 9.812 4.321 60.023 1.00 37.69 37 THR B C 1
ATOM 1515 O O . THR B 1 37 ? 9.173 3.856 59.073 1.00 38.64 37 THR B O 1
ATOM 1519 N N . ALA B 1 38 ? 10.830 3.676 60.618 1.00 39.23 38 ALA B N 1
ATOM 1520 C CA . ALA B 1 38 ? 11.116 2.225 60.462 1.00 40.23 38 ALA B CA 1
ATOM 1521 C C . ALA B 1 38 ? 11.871 1.765 59.200 1.00 41.33 38 ALA B C 1
ATOM 1522 O O . ALA B 1 38 ? 11.751 0.632 58.752 1.00 42.69 38 ALA B O 1
ATOM 1524 N N . LEU B 1 39 ? 12.738 2.599 58.678 1.00 41.86 39 LEU B N 1
ATOM 1525 C CA . LEU B 1 39 ? 13.518 2.217 57.504 1.00 42.84 39 LEU B CA 1
ATOM 1526 C C . LEU B 1 39 ? 14.493 1.004 57.649 1.00 43.05 39 LEU B C 1
ATOM 1527 O O . LEU B 1 39 ? 14.739 0.273 56.684 1.00 43.12 39 LEU B O 1
ATOM 1532 N N . ASP B 1 40 ? 15.040 0.775 58.836 1.00 43.15 40 ASP B N 1
ATOM 1533 C CA . ASP B 1 40 ? 15.943 -0.354 59.042 1.00 43.41 40 ASP B CA 1
ATOM 1534 C C . ASP B 1 40 ? 15.252 -1.751 59.056 1.00 44.85 40 ASP B C 1
ATOM 1535 O O . ASP B 1 40 ? 15.954 -2.786 58.931 1.00 44.41 40 ASP B O 1
ATOM 1540 N N . ASP B 1 41 ? 13.926 -1.783 59.225 1.00 45.75 41 ASP B N 1
ATOM 1541 C CA . ASP B 1 41 ? 13.173 -3.042 59.178 1.00 47.78 41 ASP B CA 1
ATOM 1542 C C . ASP B 1 41 ? 12.453 -3.293 57.826 1.00 48.21 41 ASP B C 1
ATOM 1543 O O . ASP B 1 41 ? 12.242 -2.349 57.047 1.00 47.08 41 ASP B O 1
ATOM 1548 N N . PRO B 1 42 ? 12.081 -4.553 57.569 1.00 49.09 42 PRO B N 1
ATOM 1549 C CA . PRO B 1 42 ? 11.368 -4.935 56.334 1.00 50.13 42 PRO B CA 1
ATOM 1550 C C . PRO B 1 42 ? 9.987 -4.347 55.999 1.00 51.04 42 PRO B C 1
ATOM 1551 O O . PRO B 1 42 ? 9.351 -4.936 55.108 1.00 53.01 42 PRO B O 1
ATOM 1555 N N . VAL B 1 43 ? 9.527 -3.280 56.619 1.00 51.28 43 VAL B N 1
ATOM 1556 C CA . VAL B 1 43 ? 8.300 -2.570 56.180 1.00 51.31 43 VAL B CA 1
ATOM 1557 C C . VAL B 1 43 ? 7.042 -3.356 56.532 1.00 50.52 43 VAL B C 1
ATOM 1558 O O . VAL B 1 43 ? 6.813 -4.464 56.029 1.00 50.04 43 VAL B O 1
ATOM 1562 N N . GLY B 1 44 ? 6.245 -2.790 57.432 1.00 49.63 44 GLY B N 1
ATOM 1563 C CA . GLY B 1 44 ? 5.041 -3.444 57.891 1.00 49.49 44 GLY B CA 1
ATOM 1564 C C . GLY B 1 44 ? 3.898 -3.382 56.878 1.00 49.10 44 GLY B C 1
ATOM 1565 O O . GLY B 1 44 ? 3.988 -2.681 55.854 1.00 48.28 44 GLY B O 1
ATOM 1566 N N . PRO B 1 45 ? 2.834 -4.124 57.181 1.00 48.74 45 PRO B N 1
ATOM 1567 C CA . PRO B 1 45 ? 1.681 -4.321 56.268 1.00 49.04 45 PRO B CA 1
ATOM 1568 C C . PRO B 1 45 ? 0.983 -3.042 55.828 1.00 49.42 45 PRO B C 1
ATOM 1569 O O . PRO B 1 45 ? 0.497 -2.906 54.711 1.00 49.31 45 PRO B O 1
ATOM 1573 N N . ASP B 1 46 ? 0.901 -2.103 56.738 1.00 49.94 46 ASP B N 1
ATOM 1574 C CA . ASP B 1 46 ? 0.355 -0.811 56.382 1.00 50.96 46 ASP B CA 1
ATOM 1575 C C . ASP B 1 46 ? 1.279 0.213 56.999 1.00 49.90 46 ASP B C 1
ATOM 1576 O O . ASP B 1 46 ? 0.932 0.889 57.971 1.00 51.64 46 ASP B O 1
ATOM 1581 N N . ALA B 1 47 ? 2.499 0.234 56.467 1.00 47.57 47 ALA B N 1
ATOM 1582 C CA . ALA B 1 47 ? 3.459 1.266 56.771 1.00 45.27 47 ALA B CA 1
ATOM 1583 C C . ALA B 1 47 ? 3.366 2.226 55.587 1.00 43.52 47 ALA B C 1
ATOM 1584 O O . ALA B 1 47 ? 3.250 1.784 54.424 1.00 42.66 47 ALA B O 1
ATOM 1586 N N . PRO B 1 48 ? 3.319 3.533 55.868 1.00 40.28 48 PRO B N 1
ATOM 1587 C CA . PRO B 1 48 ? 3.315 4.514 54.796 1.00 38.41 48 PRO B CA 1
ATOM 1588 C C . PRO B 1 48 ? 4.726 4.775 54.367 1.00 36.06 48 PRO B C 1
ATOM 1589 O O . PRO B 1 48 ? 5.626 4.873 55.198 1.00 35.87 48 PRO B O 1
ATOM 1593 N N . ARG B 1 49 ? 4.910 4.932 53.070 1.00 33.71 49 ARG B N 1
ATOM 1594 C CA . ARG B 1 49 ? 6.160 5.350 52.535 1.00 31.73 49 ARG B CA 1
ATOM 1595 C C . ARG B 1 49 ? 6.540 6.740 53.014 1.00 31.01 49 ARG B C 1
ATOM 1596 O O . ARG B 1 49 ? 5.699 7.552 53.299 1.00 31.38 49 ARG B O 1
ATOM 1604 N N . VAL B 1 50 ? 7.824 7.022 53.018 1.00 30.22 50 VAL B N 1
ATOM 1605 C CA . VAL B 1 50 ? 8.311 8.249 53.602 1.00 29.46 50 VAL B CA 1
ATOM 1606 C C . VAL B 1 50 ? 8.767 9.176 52.482 1.00 28.97 50 VAL B C 1
ATOM 1607 O O . VAL B 1 50 ? 9.564 8.829 51.612 1.00 29.01 50 VAL B O 1
ATOM 1611 N N . VAL B 1 51 ? 8.266 10.397 52.540 1.00 28.36 51 VAL B N 1
ATOM 1612 C CA . VAL B 1 51 ? 8.668 11.436 51.606 1.00 27.74 51 VAL B CA 1
ATOM 1613 C C . VAL B 1 51 ? 9.101 12.693 52.322 1.00 27.00 51 VAL B C 1
ATOM 1614 O O . VAL B 1 51 ? 8.361 13.158 53.172 1.00 27.61 51 VAL B O 1
ATOM 1618 N N . LEU B 1 52 ? 10.280 13.231 51.997 1.00 25.71 52 LEU B N 1
ATOM 1619 C CA . LEU B 1 52 ? 10.784 14.484 52.588 1.00 26.14 52 LEU B CA 1
ATOM 1620 C C . LEU B 1 52 ? 10.490 15.637 51.657 1.00 25.87 52 LEU B C 1
ATOM 1621 O O . LEU B 1 52 ? 10.809 15.527 50.486 1.00 26.05 52 LEU B O 1
ATOM 1626 N N . LEU B 1 53 ? 9.877 16.705 52.170 1.00 25.03 53 LEU B N 1
ATOM 1627 C CA . LEU B 1 53 ? 9.594 17.895 51.402 1.00 23.22 53 LEU B CA 1
ATOM 1628 C C . LEU B 1 53 ? 10.171 19.105 52.150 1.00 24.34 53 LEU B C 1
ATOM 1629 O O . LEU B 1 53 ? 9.782 19.442 53.287 1.00 23.32 53 LEU B O 1
ATOM 1634 N N . GLY B 1 54 ? 11.170 19.711 51.532 1.00 24.12 54 GLY B N 1
ATOM 1635 C CA . GLY B 1 54 ? 11.817 20.877 52.011 1.00 25.00 54 GLY B CA 1
ATOM 1636 C C . GLY B 1 54 ? 11.001 22.110 51.701 1.00 26.24 54 GLY B C 1
ATOM 1637 O O . GLY B 1 54 ? 10.368 22.223 50.632 1.00 27.07 54 GLY B O 1
ATOM 1638 N N . ILE B 1 55 ? 11.061 23.047 52.617 1.00 26.38 55 ILE B N 1
ATOM 1639 C CA . ILE B 1 55 ? 10.559 24.389 52.377 1.00 28.67 55 ILE B CA 1
ATOM 1640 C C . ILE B 1 55 ? 11.695 25.194 51.753 1.00 29.63 55 ILE B C 1
ATOM 1641 O O . ILE B 1 55 ? 12.758 25.332 52.362 1.00 29.27 55 ILE B O 1
ATOM 1646 N N . PRO B 1 56 ? 11.499 25.724 50.544 1.00 31.62 56 PRO B N 1
ATOM 1647 C CA . PRO B 1 56 ? 12.538 26.524 49.876 1.00 31.78 56 PRO B CA 1
ATOM 1648 C C . PRO B 1 56 ? 13.072 27.706 50.672 1.00 31.30 56 PRO B C 1
ATOM 1649 O O . PRO B 1 56 ? 12.293 28.242 51.420 1.00 32.56 56 PRO B O 1
ATOM 1653 N N . THR B 1 57 ? 14.353 28.102 50.568 1.00 30.97 57 THR B N 1
ATOM 1654 C CA . THR B 1 57 ? 15.359 27.388 49.824 1.00 32.01 57 THR B CA 1
ATOM 1655 C C . THR B 1 57 ? 16.212 26.456 50.713 1.00 30.96 57 THR B C 1
ATOM 1656 O O . THR B 1 57 ? 16.500 25.336 50.302 1.00 31.32 57 THR B O 1
ATOM 1660 N N . ARG B 1 58 ? 16.583 26.894 51.906 1.00 30.43 58 ARG B N 1
ATOM 1661 C CA . ARG B 1 58 ? 17.450 26.058 52.781 1.00 30.36 58 ARG B CA 1
ATOM 1662 C C . ARG B 1 58 ? 16.751 24.759 53.306 1.00 29.16 58 ARG B C 1
ATOM 1663 O O . ARG B 1 58 ? 17.432 23.773 53.575 1.00 28.55 58 ARG B O 1
ATOM 1671 N N . GLY B 1 59 ? 15.424 24.774 53.478 1.00 26.33 59 GLY B N 1
ATOM 1672 C CA . GLY B 1 59 ? 14.648 23.602 53.849 1.00 25.23 59 GLY B CA 1
ATOM 1673 C C . GLY B 1 59 ? 14.895 22.500 52.842 1.00 24.85 59 GLY B C 1
ATOM 1674 O O . GLY B 1 59 ? 14.923 21.303 53.158 1.00 23.01 59 GLY B O 1
ATOM 1675 N N . VAL B 1 60 ? 15.019 22.893 51.574 1.00 23.33 60 VAL B N 1
ATOM 1676 C CA . VAL B 1 60 ? 15.210 21.918 50.534 1.00 25.57 60 VAL B CA 1
ATOM 1677 C C . VAL B 1 60 ? 16.621 21.400 50.577 1.00 24.52 60 VAL B C 1
ATOM 1678 O O . VAL B 1 60 ? 16.825 20.240 50.394 1.00 27.08 60 VAL B O 1
ATOM 1682 N N . THR B 1 61 ? 17.572 22.285 50.796 1.00 26.89 61 THR B N 1
ATOM 1683 C CA . THR B 1 61 ? 18.977 21.910 50.918 1.00 27.91 61 THR B CA 1
ATOM 1684 C C . THR B 1 61 ? 19.060 20.852 52.050 1.00 26.84 61 THR B C 1
ATOM 1685 O O . THR B 1 61 ? 19.617 19.781 51.847 1.00 26.42 61 THR B O 1
ATOM 1689 N N . LEU B 1 62 ? 18.405 21.135 53.188 1.00 25.94 62 LEU B N 1
ATOM 1690 C CA . LEU B 1 62 ? 18.405 20.218 54.340 1.00 25.09 62 LEU B CA 1
ATOM 1691 C C . LEU B 1 62 ? 17.753 18.871 54.021 1.00 23.96 62 LEU B C 1
ATOM 1692 O O . LEU B 1 62 ? 18.329 17.804 54.320 1.00 21.81 62 LEU B O 1
ATOM 1697 N N . ALA B 1 63 ? 16.587 18.889 53.379 1.00 22.54 63 ALA B N 1
ATOM 1698 C CA . ALA B 1 63 ? 15.901 17.686 52.970 1.00 24.61 63 ALA B CA 1
ATOM 1699 C C . ALA B 1 63 ? 16.796 16.807 52.068 1.00 26.21 63 ALA B C 1
ATOM 1700 O O . ALA B 1 63 ? 16.783 15.563 52.175 1.00 26.92 63 ALA B O 1
ATOM 1702 N N . ASN B 1 64 ? 17.522 17.446 51.163 1.00 27.87 64 ASN B N 1
ATOM 1703 C CA . ASN B 1 64 ? 18.375 16.682 50.199 1.00 29.75 64 ASN B CA 1
ATOM 1704 C C . ASN B 1 64 ? 19.493 15.938 50.941 1.00 29.50 64 ASN B C 1
ATOM 1705 O O . ASN B 1 64 ? 19.691 14.771 50.702 1.00 29.66 64 ASN B O 1
ATOM 1710 N N . ARG B 1 65 ? 20.131 16.654 51.862 1.00 30.60 65 ARG B N 1
ATOM 1711 C CA . ARG B 1 65 ? 21.183 16.155 52.749 1.00 32.25 65 ARG B CA 1
ATOM 1712 C C . ARG B 1 65 ? 20.681 15.043 53.628 1.00 32.55 65 ARG B C 1
ATOM 1713 O O . ARG B 1 65 ? 21.407 14.084 53.852 1.00 32.20 65 ARG B O 1
ATOM 1721 N N . LEU B 1 66 ? 19.470 15.197 54.179 1.00 31.32 66 LEU B N 1
ATOM 1722 C CA . LEU B 1 66 ? 18.900 14.137 54.994 1.00 30.63 66 LEU B CA 1
ATOM 1723 C C . LEU B 1 66 ? 18.642 12.883 54.156 1.00 32.06 66 LEU B C 1
ATOM 1724 O O . LEU B 1 66 ? 18.957 11.778 54.579 1.00 31.01 66 LEU B O 1
ATOM 1729 N N . ALA B 1 67 ? 18.041 13.054 52.986 1.00 32.67 67 ALA B N 1
ATOM 1730 C CA . ALA B 1 67 ? 17.719 11.942 52.114 1.00 34.09 67 ALA B CA 1
ATOM 1731 C C . ALA B 1 67 ? 18.977 11.134 51.832 1.00 35.24 67 ALA B C 1
ATOM 1732 O O . ALA B 1 67 ? 18.958 9.896 51.875 1.00 36.44 67 ALA B O 1
ATOM 1734 N N . GLY B 1 68 ? 20.043 11.849 51.564 1.00 36.08 68 GLY B N 1
ATOM 1735 C CA . GLY B 1 68 ? 21.340 11.285 51.218 1.00 38.94 68 GLY B CA 1
ATOM 1736 C C . GLY B 1 68 ? 22.186 10.770 52.377 1.00 39.71 68 GLY B C 1
ATOM 1737 O O . GLY B 1 68 ? 23.080 9.944 52.181 1.00 39.00 68 GLY B O 1
ATOM 1738 N N . ASN B 1 69 ? 21.909 11.263 53.580 1.00 40.18 69 ASN B N 1
ATOM 1739 C CA . ASN B 1 69 ? 22.537 10.721 54.772 1.00 41.26 69 ASN B CA 1
ATOM 1740 C C . ASN B 1 69 ? 21.812 9.434 55.057 1.00 41.09 69 ASN B C 1
ATOM 1741 O O . ASN B 1 69 ? 22.448 8.447 55.433 1.00 41.85 69 ASN B O 1
ATOM 1746 N N . ILE B 1 70 ? 20.491 9.423 54.838 1.00 41.87 70 ILE B N 1
ATOM 1747 C CA . ILE B 1 70 ? 19.656 8.264 55.117 1.00 41.39 70 ILE B CA 1
ATOM 1748 C C . ILE B 1 70 ? 20.053 7.114 54.222 1.00 44.53 70 ILE B C 1
ATOM 1749 O O . ILE B 1 70 ? 19.912 5.936 54.594 1.00 44.33 70 ILE B O 1
ATOM 1754 N N . THR B 1 71 ? 20.508 7.448 53.020 1.00 45.83 71 THR B N 1
ATOM 1755 C CA . THR B 1 71 ? 20.889 6.410 52.096 1.00 47.41 71 THR B CA 1
ATOM 1756 C C . THR B 1 71 ? 22.372 6.017 52.382 1.00 46.89 71 THR B C 1
ATOM 1757 O O . THR B 1 71 ? 22.658 4.856 52.485 1.00 47.01 71 THR B O 1
ATOM 1761 N N . GLU B 1 72 ? 23.276 6.963 52.630 1.00 47.14 72 GLU B N 1
ATOM 1762 C CA . GLU B 1 72 ? 24.634 6.633 53.093 1.00 47.37 72 GLU B CA 1
ATOM 1763 C C . GLU B 1 72 ? 24.607 5.720 54.318 1.00 47.61 72 GLU B C 1
ATOM 1764 O O . GLU B 1 72 ? 25.374 4.759 54.391 1.00 47.16 72 GLU B O 1
ATOM 1770 N N . TYR B 1 73 ? 23.713 6.000 55.266 1.00 47.19 73 TYR B N 1
ATOM 1771 C CA . TYR B 1 73 ? 23.634 5.237 56.514 1.00 47.02 73 TYR B CA 1
ATOM 1772 C C . TYR B 1 73 ? 22.858 3.965 56.411 1.00 47.43 73 TYR B C 1
ATOM 1773 O O . TYR B 1 73 ? 23.224 3.009 57.074 1.00 48.61 73 TYR B O 1
ATOM 1782 N N . SER B 1 74 ? 21.806 3.920 55.608 1.00 48.11 74 SER B N 1
ATOM 1783 C CA . SER B 1 74 ? 20.923 2.725 55.577 1.00 48.78 74 SER B CA 1
ATOM 1784 C C . SER B 1 74 ? 20.667 2.161 54.167 1.00 49.45 74 SER B C 1
ATOM 1785 O O . SER B 1 74 ? 19.801 1.284 53.977 1.00 49.79 74 SER B O 1
ATOM 1788 N N . GLY B 1 75 ? 21.404 2.691 53.194 1.00 50.21 75 GLY B N 1
ATOM 1789 C CA . GLY B 1 75 ? 21.273 2.323 51.794 1.00 51.00 75 GLY B CA 1
ATOM 1790 C C . GLY B 1 75 ? 19.965 2.636 51.058 1.00 51.70 75 GLY B C 1
ATOM 1791 O O . GLY B 1 75 ? 19.993 2.620 49.802 1.00 51.43 75 GLY B O 1
ATOM 1792 N N . ILE B 1 76 ? 18.867 2.937 51.788 1.00 51.72 76 ILE B N 1
ATOM 1793 C CA . ILE B 1 76 ? 17.537 3.054 51.167 1.00 52.11 76 ILE B CA 1
ATOM 1794 C C . ILE B 1 76 ? 17.233 4.502 50.744 1.00 50.92 76 ILE B C 1
ATOM 1795 O O . ILE B 1 76 ? 17.856 5.471 51.236 1.00 51.27 76 ILE B O 1
ATOM 1800 N N . HIS B 1 77 ? 16.303 4.586 49.783 1.00 49.81 77 HIS B N 1
ATOM 1801 C CA . HIS B 1 77 ? 15.991 5.804 49.016 1.00 48.26 77 HIS B CA 1
ATOM 1802 C C . HIS B 1 77 ? 14.577 6.274 49.367 1.00 45.72 77 HIS B C 1
ATOM 1803 O O . HIS B 1 77 ? 13.574 5.573 49.152 1.00 45.07 77 HIS B O 1
ATOM 1810 N N . VAL B 1 78 ? 14.510 7.455 49.970 1.00 42.18 78 VAL B N 1
ATOM 1811 C CA . VAL B 1 78 ? 13.239 8.046 50.255 1.00 39.75 78 VAL B CA 1
ATOM 1812 C C . VAL B 1 78 ? 12.983 9.085 49.203 1.00 36.96 78 VAL B C 1
ATOM 1813 O O . VAL B 1 78 ? 13.882 9.779 48.773 1.00 36.70 78 VAL B O 1
ATOM 1817 N N . GLY B 1 79 ? 11.730 9.183 48.807 1.00 37.12 79 GLY B N 1
ATOM 1818 C CA . GLY B 1 79 ? 11.239 10.281 48.004 1.00 36.81 79 GLY B CA 1
ATOM 1819 C C . GLY B 1 79 ? 11.550 11.586 48.691 1.00 37.26 79 GLY B C 1
ATOM 1820 O O . GLY B 1 79 ? 11.392 11.709 49.918 1.00 37.42 79 GLY B O 1
ATOM 1821 N N . HIS B 1 80 ? 12.028 12.562 47.933 1.00 36.38 80 HIS B N 1
ATOM 1822 C CA . HIS B 1 80 ? 12.144 13.885 48.482 1.00 35.85 80 HIS B CA 1
ATOM 1823 C C . HIS B 1 80 ? 11.972 14.965 47.432 1.00 35.31 80 HIS B C 1
ATOM 1824 O O . HIS B 1 80 ? 12.137 14.723 46.230 1.00 35.64 80 HIS B O 1
ATOM 1831 N N . GLY B 1 81 ? 11.673 16.158 47.903 1.00 33.69 81 GLY B N 1
ATOM 1832 C CA . GLY B 1 81 ? 11.324 17.255 47.015 1.00 32.73 81 GLY B CA 1
ATOM 1833 C C . GLY B 1 81 ? 11.232 18.591 47.715 1.00 31.20 81 GLY B C 1
ATOM 1834 O O . GLY B 1 81 ? 11.900 18.863 48.727 1.00 30.65 81 GLY B O 1
ATOM 1835 N N . ALA B 1 82 ? 10.411 19.446 47.137 1.00 29.40 82 ALA B N 1
ATOM 1836 C CA . ALA B 1 82 ? 10.284 20.850 47.529 1.00 28.93 82 ALA B CA 1
ATOM 1837 C C . ALA B 1 82 ? 8.810 21.198 47.521 1.00 28.57 82 ALA B C 1
ATOM 1838 O O . ALA B 1 82 ? 8.054 20.800 46.615 1.00 30.57 82 ALA B O 1
ATOM 1840 N N . LEU B 1 83 ? 8.379 21.906 48.536 1.00 28.02 83 LEU B N 1
ATOM 1841 C CA . LEU B 1 83 ? 7.042 22.465 48.635 1.00 27.21 83 LEU B CA 1
ATOM 1842 C C . LEU B 1 83 ? 7.180 23.958 48.756 1.00 27.44 83 LEU B C 1
ATOM 1843 O O . LEU B 1 83 ? 7.476 24.484 49.843 1.00 27.07 83 LEU B O 1
ATOM 1848 N N . ASP B 1 84 ? 6.932 24.688 47.671 1.00 27.99 84 ASP B N 1
ATOM 1849 C CA . ASP B 1 84 ? 6.918 26.146 47.756 1.00 28.32 84 ASP B CA 1
ATOM 1850 C C . ASP B 1 84 ? 5.715 26.640 48.545 1.00 28.23 84 ASP B C 1
ATOM 1851 O O . ASP B 1 84 ? 4.617 26.114 48.389 1.00 30.07 84 ASP B O 1
ATOM 1856 N N . ILE B 1 85 ? 5.951 27.609 49.431 1.00 26.16 85 ILE B N 1
ATOM 1857 C CA . ILE B 1 85 ? 4.913 28.218 50.250 1.00 27.35 85 ILE B CA 1
ATOM 1858 C C . ILE B 1 85 ? 4.732 29.717 50.036 1.00 26.17 85 ILE B C 1
ATOM 1859 O O . ILE B 1 85 ? 4.011 30.371 50.756 1.00 26.27 85 ILE B O 1
ATOM 1864 N N . THR B 1 86 ? 5.399 30.271 49.027 1.00 28.02 86 THR B N 1
ATOM 1865 C CA . THR B 1 86 ? 5.358 31.709 48.775 1.00 29.02 86 THR B CA 1
ATOM 1866 C C . THR B 1 86 ? 3.930 32.258 48.868 1.00 28.74 86 THR B C 1
ATOM 1867 O O . THR B 1 86 ? 3.642 33.192 49.604 1.00 30.48 86 THR B O 1
ATOM 1871 N N . LEU B 1 87 ? 3.047 31.653 48.116 1.00 29.78 87 LEU B N 1
ATOM 1872 C CA . LEU B 1 87 ? 1.696 32.162 47.958 1.00 30.53 87 LEU B CA 1
ATOM 1873 C C . LEU B 1 87 ? 0.846 31.993 49.199 1.00 30.41 87 LEU B C 1
ATOM 1874 O O . LEU B 1 87 ? -0.234 32.573 49.282 1.00 29.01 87 LEU B O 1
ATOM 1879 N N . TYR B 1 88 ? 1.317 31.175 50.153 1.00 30.08 88 TYR B N 1
ATOM 1880 C CA . TYR B 1 88 ? 0.579 30.833 51.346 1.00 31.00 88 TYR B CA 1
ATOM 1881 C C . TYR B 1 88 ? 1.012 31.553 52.602 1.00 34.89 88 TYR B C 1
ATOM 1882 O O . TYR B 1 88 ? 0.465 31.269 53.661 1.00 34.08 88 TYR B O 1
ATOM 1891 N N . ARG B 1 89 ? 1.969 32.465 52.528 1.00 38.33 89 ARG B N 1
ATOM 1892 C CA . ARG B 1 89 ? 2.460 33.070 53.766 1.00 43.06 89 ARG B CA 1
ATOM 1893 C C . ARG B 1 89 ? 1.851 34.440 54.040 1.00 45.33 89 ARG B C 1
ATOM 1894 O O . ARG B 1 89 ? 0.900 34.802 53.387 1.00 46.06 89 ARG B O 1
ATOM 1902 N N . ASP B 1 90 ? 2.353 35.161 55.050 1.00 48.60 90 ASP B N 1
ATOM 1903 C CA . ASP B 1 90 ? 2.104 36.622 55.233 1.00 50.03 90 ASP B CA 1
ATOM 1904 C C . ASP B 1 90 ? 0.796 36.853 55.988 1.00 50.19 90 ASP B C 1
ATOM 1909 N N . PRO B 1 96 ? 3.277 41.438 46.854 1.00 65.72 96 PRO B N 1
ATOM 1910 C CA . PRO B 1 96 ? 3.700 40.818 45.582 1.00 65.34 96 PRO B CA 1
ATOM 1911 C C . PRO B 1 96 ? 2.706 39.734 45.014 1.00 64.76 96 PRO B C 1
ATOM 1912 O O . PRO B 1 96 ? 1.688 39.454 45.685 1.00 65.81 96 PRO B O 1
ATOM 1916 N N . PRO B 1 97 ? 2.948 39.201 43.796 1.00 63.34 97 PRO B N 1
ATOM 1917 C CA . PRO B 1 97 ? 1.982 38.335 43.094 1.00 61.61 97 PRO B CA 1
ATOM 1918 C C . PRO B 1 97 ? 2.265 36.831 42.793 1.00 59.55 97 PRO B C 1
ATOM 1919 O O . PRO B 1 97 ? 1.316 36.262 42.230 1.00 59.39 97 PRO B O 1
ATOM 1923 N N . ARG B 1 98 ? 3.443 36.227 43.053 1.00 56.80 98 ARG B N 1
ATOM 1924 C CA . ARG B 1 98 ? 3.773 34.885 42.450 1.00 54.52 98 ARG B CA 1
ATOM 1925 C C . ARG B 1 98 ? 4.747 33.967 43.235 1.00 51.18 98 ARG B C 1
ATOM 1926 O O . ARG B 1 98 ? 5.413 34.425 44.142 1.00 50.32 98 ARG B O 1
ATOM 1934 N N . PRO B 1 99 ? 4.845 32.685 42.866 1.00 48.08 99 PRO B N 1
ATOM 1935 C CA . PRO B 1 99 ? 5.732 31.755 43.603 1.00 46.71 99 PRO B CA 1
ATOM 1936 C C . PRO B 1 99 ? 7.214 31.935 43.262 1.00 44.86 99 PRO B C 1
ATOM 1937 O O . PRO B 1 99 ? 7.594 31.931 42.097 1.00 45.18 99 PRO B O 1
ATOM 1941 N N . LEU B 1 100 ? 8.044 32.092 44.287 1.00 42.63 100 LEU B N 1
ATOM 1942 C CA . LEU B 1 100 ? 9.454 32.385 44.090 1.00 41.48 100 LEU B CA 1
ATOM 1943 C C . LEU B 1 100 ? 10.333 31.130 43.976 1.00 41.48 100 LEU B C 1
ATOM 1944 O O . LEU B 1 100 ? 11.529 31.213 43.633 1.00 41.62 100 LEU B O 1
ATOM 1949 N N . ALA B 1 101 ? 9.772 29.968 44.253 1.00 40.97 101 ALA B N 1
ATOM 1950 C CA . ALA B 1 101 ? 10.502 28.721 44.018 1.00 41.81 101 ALA B CA 1
ATOM 1951 C C . ALA B 1 101 ? 9.582 27.647 43.510 1.00 41.43 101 ALA B C 1
ATOM 1952 O O . ALA B 1 101 ? 8.391 27.807 43.525 1.00 42.15 101 ALA B O 1
ATOM 1954 N N . SER B 1 102 ? 10.156 26.542 43.071 1.00 41.96 102 SER B N 1
ATOM 1955 C CA . SER B 1 102 ? 9.386 25.485 42.471 1.00 42.56 102 SER B CA 1
ATOM 1956 C C . SER B 1 102 ? 9.031 24.414 43.476 1.00 41.31 102 SER B C 1
ATOM 1957 O O . SER B 1 102 ? 9.825 24.057 44.346 1.00 42.18 102 SER B O 1
ATOM 1960 N N . THR B 1 103 ? 7.822 23.920 43.315 1.00 39.35 103 THR B N 1
ATOM 1961 C CA . THR B 1 103 ? 7.307 22.809 44.060 1.00 37.96 103 THR B CA 1
ATOM 1962 C C . THR B 1 103 ? 7.638 21.591 43.230 1.00 38.55 103 THR B C 1
ATOM 1963 O O . THR B 1 103 ? 7.423 21.577 42.020 1.00 38.40 103 THR B O 1
ATOM 1967 N N . SER B 1 104 ? 8.170 20.570 43.888 1.00 37.76 104 SER B N 1
ATOM 1968 C CA . SER B 1 104 ? 8.649 19.374 43.246 1.00 37.60 104 SER B CA 1
ATOM 1969 C C . SER B 1 104 ? 8.206 18.206 44.106 1.00 37.40 104 SER B C 1
ATOM 1970 O O . SER B 1 104 ? 8.697 18.062 45.235 1.00 37.02 104 SER B O 1
ATOM 1973 N N . ILE B 1 105 ? 7.237 17.434 43.618 1.00 35.97 105 ILE B N 1
ATOM 1974 C CA . ILE B 1 105 ? 6.751 16.271 44.322 1.00 37.21 105 ILE B CA 1
ATOM 1975 C C . ILE B 1 105 ? 7.326 15.018 43.662 1.00 38.36 105 ILE B C 1
ATOM 1976 O O . ILE B 1 105 ? 7.158 14.821 42.471 1.00 38.26 105 ILE B O 1
ATOM 1981 N N . PRO B 1 106 ? 7.967 14.133 44.417 1.00 39.02 106 PRO B N 1
ATOM 1982 C CA . PRO B 1 106 ? 8.479 12.898 43.806 1.00 38.91 106 PRO B CA 1
ATOM 1983 C C . PRO B 1 106 ? 7.391 12.037 43.183 1.00 39.02 106 PRO B C 1
ATOM 1984 O O . PRO B 1 106 ? 6.244 12.080 43.579 1.00 37.41 106 PRO B O 1
ATOM 1988 N N . ALA B 1 107 ? 7.785 11.222 42.202 1.00 39.88 107 ALA B N 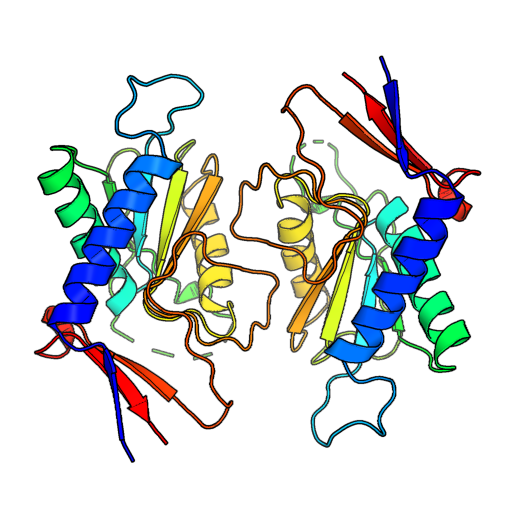1
ATOM 1989 C CA . ALA B 1 107 ? 6.856 10.307 41.530 1.00 40.45 107 ALA B CA 1
ATOM 1990 C C . ALA B 1 107 ? 6.099 9.461 42.537 1.00 39.97 107 ALA B C 1
ATOM 1991 O O . ALA B 1 107 ? 6.663 9.035 43.541 1.00 41.55 107 ALA B O 1
ATOM 1993 N N . GLY B 1 108 ? 4.835 9.194 42.272 1.00 39.30 108 GLY B N 1
ATOM 1994 C CA . GLY B 1 108 ? 4.016 8.444 43.206 1.00 38.67 108 GLY B CA 1
ATOM 1995 C C . GLY B 1 108 ? 3.259 9.358 44.145 1.00 37.30 108 GLY B C 1
ATOM 1996 O O . GLY B 1 108 ? 2.351 8.914 44.796 1.00 38.01 108 GLY B O 1
ATOM 1997 N N . GLY B 1 109 ? 3.613 10.645 44.182 1.00 36.28 109 GLY B N 1
ATOM 1998 C CA . GLY B 1 109 ? 2.848 11.608 44.937 1.00 35.38 109 GLY B CA 1
ATOM 1999 C C . GLY B 1 109 ? 3.019 11.457 46.444 1.00 34.72 109 GLY B C 1
ATOM 2000 O O . GLY B 1 109 ? 3.973 10.814 46.942 1.00 33.09 109 GLY B O 1
ATOM 2001 N N . ILE B 1 110 ? 2.098 12.069 47.166 1.00 33.32 110 ILE B N 1
ATOM 2002 C CA . ILE B 1 110 ? 2.152 12.016 48.634 1.00 33.31 110 ILE B CA 1
ATOM 2003 C C . ILE B 1 110 ? 0.879 11.461 49.200 1.00 33.34 110 ILE B C 1
ATOM 2004 O O . ILE B 1 110 ? 0.676 11.477 50.427 1.00 32.59 110 ILE B O 1
ATOM 2009 N N . ASP B 1 111 ? -0.013 10.938 48.339 1.00 33.01 111 ASP B N 1
ATOM 2010 C CA . ASP B 1 111 ? -1.298 10.455 48.883 1.00 35.24 111 ASP B CA 1
ATOM 2011 C C . ASP B 1 111 ? -1.047 9.254 49.764 1.00 33.75 111 ASP B C 1
ATOM 2012 O O . ASP B 1 111 ? -0.364 8.353 49.363 1.00 33.67 111 ASP B O 1
ATOM 2017 N N . ASP B 1 112 ? -1.598 9.271 50.972 1.00 34.28 112 ASP B N 1
ATOM 2018 C CA . ASP B 1 112 ? -1.368 8.239 51.990 1.00 34.32 112 ASP B CA 1
ATOM 2019 C C . ASP B 1 112 ? 0.121 7.985 52.344 1.00 31.95 112 ASP B C 1
ATOM 2020 O O . ASP B 1 112 ? 0.462 6.994 53.007 1.00 32.84 112 ASP B O 1
ATOM 2025 N N . ALA B 1 113 ? 1.004 8.893 51.963 1.00 30.99 113 ALA B N 1
ATOM 2026 C CA . ALA B 1 113 ? 2.379 8.862 52.427 1.00 30.46 113 ALA B CA 1
ATOM 2027 C C . ALA B 1 113 ? 2.540 9.472 53.835 1.00 30.09 113 ALA B C 1
ATOM 2028 O O . ALA B 1 113 ? 1.619 10.089 54.362 1.00 30.29 113 ALA B O 1
ATOM 2030 N N . LEU B 1 114 ? 3.702 9.227 54.425 1.00 29.08 114 LEU B N 1
ATOM 2031 C CA . LEU B 1 114 ? 4.172 9.951 55.597 1.00 28.16 114 LEU B CA 1
ATOM 2032 C C . LEU B 1 114 ? 5.070 11.024 55.050 1.00 25.92 114 LEU B C 1
ATOM 2033 O O . LEU B 1 114 ? 6.135 10.760 54.558 1.00 26.84 114 LEU B O 1
ATOM 2038 N N . VAL B 1 115 ? 4.609 12.266 55.047 1.00 25.27 115 VAL B N 1
ATOM 2039 C CA . VAL B 1 115 ? 5.430 13.360 54.574 1.00 23.27 115 VAL B CA 1
ATOM 2040 C C . VAL B 1 115 ? 6.204 13.964 55.748 1.00 22.85 115 VAL B C 1
ATOM 2041 O O . VAL B 1 115 ? 5.586 14.288 56.719 1.00 21.83 115 VAL B O 1
ATOM 2045 N N . ILE B 1 116 ? 7.522 14.167 55.626 1.00 20.05 116 ILE B N 1
ATOM 2046 C CA . ILE B 1 116 ? 8.233 14.946 56.597 1.00 21.21 116 ILE B CA 1
ATOM 2047 C C . ILE B 1 116 ? 8.587 16.301 55.964 1.00 19.78 116 ILE B C 1
ATOM 2048 O O . ILE B 1 116 ? 9.315 16.376 55.052 1.00 20.67 116 ILE B O 1
ATOM 2053 N N . LEU B 1 117 ? 8.011 17.358 56.482 1.00 21.50 117 LEU B N 1
ATOM 2054 C CA . LEU B 1 117 ? 8.334 18.720 56.102 1.00 20.60 117 LEU B CA 1
ATOM 2055 C C . LEU B 1 117 ? 9.654 19.034 56.720 1.00 21.04 117 LEU B C 1
ATOM 2056 O O . LEU B 1 117 ? 9.890 18.661 57.853 1.00 21.61 117 LEU B O 1
ATOM 2061 N N . VAL B 1 118 ? 10.516 19.738 55.997 1.00 19.37 118 VAL B N 1
ATOM 2062 C CA . VAL B 1 118 ? 11.831 20.040 56.471 1.00 21.14 118 VAL B CA 1
ATOM 2063 C C . VAL B 1 118 ? 12.076 21.498 56.302 1.00 21.70 118 VAL B C 1
ATOM 2064 O O . VAL B 1 118 ? 11.860 22.039 55.206 1.00 23.37 118 VAL B O 1
ATOM 2068 N N . ASP B 1 119 ? 12.480 22.164 57.371 1.00 22.64 119 ASP B N 1
ATOM 2069 C CA . ASP B 1 119 ? 12.906 23.555 57.290 1.00 24.55 119 ASP B CA 1
ATOM 2070 C C . ASP B 1 119 ? 14.171 23.795 58.107 1.00 24.47 119 ASP B C 1
ATOM 2071 O O . ASP B 1 119 ? 14.579 22.953 58.912 1.00 22.44 119 ASP B O 1
ATOM 2076 N N . ASP B 1 120 ? 14.820 24.920 57.875 1.00 23.22 120 ASP B N 1
ATOM 2077 C CA . ASP B 1 120 ? 16.020 25.266 58.653 1.00 24.79 120 ASP B CA 1
ATOM 2078 C C . ASP B 1 120 ? 15.730 25.683 60.101 1.00 24.07 120 ASP B C 1
ATOM 2079 O O . ASP B 1 120 ? 16.369 25.193 61.075 1.00 24.28 120 ASP B O 1
ATOM 2084 N N . VAL B 1 121 ? 14.760 26.562 60.256 1.00 22.53 121 VAL B N 1
ATOM 2085 C CA . VAL B 1 121 ? 14.413 27.123 61.562 1.00 22.63 121 VAL B CA 1
ATOM 2086 C C . VAL B 1 121 ? 12.927 27.059 61.895 1.00 22.28 121 VAL B C 1
ATOM 2087 O O . VAL B 1 121 ? 12.064 27.454 61.087 1.00 22.95 121 VAL B O 1
ATOM 2091 N N . LEU B 1 122 ? 12.586 26.598 63.102 1.00 21.25 122 LEU B N 1
ATOM 2092 C CA . LEU B 1 122 ? 11.221 26.693 63.637 1.00 21.76 122 LEU B CA 1
ATOM 2093 C C . LEU B 1 122 ? 11.055 27.787 64.667 1.00 21.45 122 LEU B C 1
ATOM 2094 O O . LEU B 1 122 ? 11.646 27.820 65.751 1.00 21.32 122 LEU B O 1
ATOM 2099 N N . TYR B 1 123 ? 10.325 28.817 64.214 1.00 22.20 123 TYR B N 1
ATOM 2100 C CA . TYR B 1 123 ? 10.131 30.031 65.021 1.00 21.41 123 TYR B CA 1
ATOM 2101 C C . TYR B 1 123 ? 8.750 30.210 65.555 1.00 20.68 123 TYR B C 1
ATOM 2102 O O . TYR B 1 123 ? 8.416 29.732 66.658 1.00 20.26 123 TYR B O 1
ATOM 2111 N N . SER B 1 124 ? 7.828 30.770 64.760 1.00 20.36 124 SER B N 1
ATOM 2112 C CA . SER B 1 124 ? 6.458 31.072 65.112 1.00 19.03 124 SER B CA 1
ATOM 2113 C C . SER B 1 124 ? 5.594 29.865 64.837 1.00 19.22 124 SER B C 1
ATOM 2114 O O . SER B 1 124 ? 4.616 29.570 65.521 1.00 19.20 124 SER B O 1
ATOM 2117 N N . GLY B 1 125 ? 6.027 29.117 63.839 1.00 18.77 125 GLY B N 1
ATOM 2118 C CA . GLY B 1 125 ? 5.231 28.025 63.349 1.00 20.22 125 GLY B CA 1
ATOM 2119 C C . GLY B 1 125 ? 4.375 28.427 62.172 1.00 19.96 125 GLY B C 1
ATOM 2120 O O . GLY B 1 125 ? 3.789 27.577 61.575 1.00 19.97 125 GLY B O 1
ATOM 2121 N N . ARG B 1 126 ? 4.355 29.703 61.807 1.00 21.15 126 ARG B N 1
ATOM 2122 C CA . ARG B 1 126 ? 3.451 30.159 60.697 1.00 21.87 126 ARG B CA 1
ATOM 2123 C C . ARG B 1 126 ? 3.887 29.610 59.357 1.00 21.57 126 ARG B C 1
ATOM 2124 O O . ARG B 1 126 ? 3.043 29.271 58.541 1.00 20.97 126 ARG B O 1
ATOM 2132 N N . SER B 1 127 ? 5.189 29.370 59.147 1.00 22.20 127 SER B N 1
ATOM 2133 C CA . SER B 1 127 ? 5.661 28.803 57.898 1.00 22.93 127 SER B CA 1
ATOM 2134 C C . SER B 1 127 ? 5.179 27.353 57.730 1.00 22.32 127 SER B C 1
ATOM 2135 O O . SER B 1 127 ? 4.836 26.923 56.643 1.00 20.46 127 SER B O 1
ATOM 2138 N N . VAL B 1 128 ? 5.245 26.596 58.813 1.00 20.06 128 VAL B N 1
ATOM 2139 C CA . VAL B 1 128 ? 4.777 25.220 58.816 1.00 20.82 128 VAL B CA 1
ATOM 2140 C C . VAL B 1 128 ? 3.255 25.130 58.580 1.00 21.24 128 VAL B C 1
ATOM 2141 O O . VAL B 1 128 ? 2.760 24.295 57.848 1.00 20.45 128 VAL B O 1
ATOM 2145 N N . ARG B 1 129 ? 2.529 26.023 59.184 1.00 21.80 129 ARG B N 1
ATOM 2146 C CA . ARG B 1 129 ? 1.102 26.088 58.947 1.00 23.40 129 ARG B CA 1
ATOM 2147 C C . ARG B 1 129 ? 0.836 26.436 57.495 1.00 23.16 129 ARG B C 1
ATOM 2148 O O . ARG B 1 129 ? 0.006 25.790 56.854 1.00 22.85 129 ARG B O 1
ATOM 2156 N N . SER B 1 130 ? 1.577 27.367 56.904 1.00 22.52 130 SER B N 1
ATOM 2157 C CA . SER B 1 130 ? 1.483 27.533 55.438 1.00 21.96 130 SER B CA 1
ATOM 2158 C C . SER B 1 130 ? 1.764 26.296 54.639 1.00 22.58 130 SER B C 1
ATOM 2159 O O . SER B 1 130 ? 1.127 26.006 53.626 1.00 21.87 130 SER B O 1
ATOM 2162 N N . ALA B 1 131 ? 2.780 25.547 55.055 1.00 21.60 131 ALA B N 1
ATOM 2163 C CA . ALA B 1 131 ? 3.163 24.367 54.332 1.00 22.77 131 ALA B CA 1
ATOM 2164 C C . ALA B 1 131 ? 2.083 23.297 54.490 1.00 22.51 131 ALA B C 1
ATOM 2165 O O . ALA B 1 131 ? 1.837 22.550 53.554 1.00 23.85 131 ALA B O 1
ATOM 2167 N N . LEU B 1 132 ? 1.388 23.235 55.610 1.00 22.67 132 LEU B N 1
ATOM 2168 C CA . LEU B 1 132 ? 0.272 22.313 55.731 1.00 22.76 132 LEU B CA 1
ATOM 2169 C C . LEU B 1 132 ? -0.807 22.676 54.697 1.00 24.92 132 LEU B C 1
ATOM 2170 O O . LEU B 1 132 ? -1.372 21.777 54.075 1.00 25.21 132 LEU B O 1
ATOM 2175 N N . ASP B 1 133 ? -1.052 23.962 54.503 1.00 25.28 133 ASP B N 1
ATOM 2176 C CA . ASP B 1 133 ? -2.014 24.386 53.460 1.00 27.24 133 ASP B CA 1
ATOM 2177 C C . ASP B 1 133 ? -1.574 23.988 52.068 1.00 26.23 133 ASP B C 1
ATOM 2178 O O . ASP B 1 133 ? -2.363 23.502 51.271 1.00 29.86 133 ASP B O 1
ATOM 2183 N N . ALA B 1 134 ? -0.321 24.233 51.744 1.00 25.64 134 ALA B N 1
ATOM 2184 C CA . ALA B 1 134 ? 0.250 23.926 50.457 1.00 25.56 134 ALA B CA 1
ATOM 2185 C C . ALA B 1 134 ? 0.249 22.407 50.177 1.00 27.52 134 ALA B C 1
ATOM 2186 O O . ALA B 1 134 ? -0.004 21.971 49.059 1.00 26.13 134 ALA B O 1
ATOM 2188 N N . LEU B 1 135 ? 0.513 21.611 51.216 1.00 26.74 135 LEU B N 1
ATOM 2189 C CA . LEU B 1 135 ? 0.548 20.175 51.093 1.00 28.69 135 LEU B CA 1
ATOM 2190 C C . LEU B 1 135 ? -0.828 19.646 50.731 1.00 29.07 135 LEU B C 1
ATOM 2191 O O . LEU B 1 135 ? -0.976 18.763 49.880 1.00 30.38 135 LEU B O 1
ATOM 2196 N N . ARG B 1 136 ? -1.836 20.193 51.396 1.00 30.84 136 ARG B N 1
ATOM 2197 C CA . ARG B 1 136 ? -3.207 19.823 51.141 1.00 32.38 136 ARG B CA 1
ATOM 2198 C C . ARG B 1 136 ? -3.638 20.100 49.673 1.00 32.72 136 ARG B C 1
ATOM 2199 O O . ARG B 1 136 ? -4.453 19.363 49.116 1.00 33.54 136 ARG B O 1
ATOM 2207 N N . ASP B 1 137 ? -3.081 21.127 49.062 1.00 32.38 137 ASP B N 1
ATOM 2208 C CA . ASP B 1 137 ? -3.290 21.369 47.629 1.00 32.86 137 ASP B CA 1
ATOM 2209 C C . ASP B 1 137 ? -2.571 20.389 46.708 1.00 33.41 137 ASP B C 1
ATOM 2210 O O . ASP B 1 137 ? -2.913 20.292 45.526 1.00 33.82 137 ASP B O 1
ATOM 2215 N N . VAL B 1 138 ? -1.540 19.703 47.217 1.00 32.31 138 VAL B N 1
ATOM 2216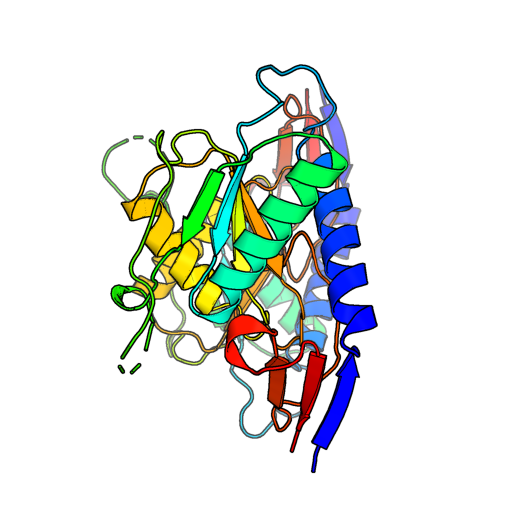 C CA . VAL B 1 138 ? -0.818 18.674 46.459 1.00 33.04 138 VAL B CA 1
ATOM 2217 C C . VAL B 1 138 ? -1.528 17.340 46.593 1.00 33.93 138 VAL B C 1
ATOM 2218 O O . VAL B 1 138 ? -1.709 16.639 45.587 1.00 35.04 138 VAL B O 1
ATOM 2222 N N . GLY B 1 139 ? -1.977 17.003 47.793 1.00 32.50 139 GLY B N 1
ATOM 2223 C CA . GLY B 1 139 ? -2.435 15.657 48.064 1.00 34.23 139 GLY B CA 1
ATOM 2224 C C . GLY B 1 139 ? -2.931 15.424 49.472 1.00 33.64 139 GLY B C 1
ATOM 2225 O O . GLY B 1 139 ? -3.140 16.362 50.232 1.00 34.11 139 GLY B O 1
ATOM 2226 N N . ARG B 1 140 ? -3.135 14.163 49.828 1.00 33.50 140 ARG B N 1
ATOM 2227 C CA . ARG B 1 140 ? -3.709 13.818 51.113 1.00 34.31 140 ARG B CA 1
ATOM 2228 C C . ARG B 1 140 ? -2.785 12.813 51.793 1.00 33.23 140 ARG B C 1
ATOM 2229 O O . ARG B 1 140 ? -2.938 11.628 51.661 1.00 33.91 140 ARG B O 1
ATOM 2237 N N . PRO B 1 141 ? -1.803 13.301 52.522 1.00 31.55 141 PRO B N 1
ATOM 2238 C CA . PRO B 1 141 ? -0.923 12.396 53.248 1.00 29.59 141 PRO B CA 1
ATOM 2239 C C . PRO B 1 141 ? -1.607 11.652 54.374 1.00 27.51 141 PRO B C 1
ATOM 2240 O O . PRO B 1 141 ? -2.579 12.055 54.948 1.00 26.81 141 PRO B O 1
ATOM 2244 N N . ARG B 1 142 ? -1.101 10.474 54.695 1.00 27.55 142 ARG B N 1
ATOM 2245 C CA . ARG B 1 142 ? -1.609 9.796 55.853 1.00 27.47 142 ARG B CA 1
ATOM 2246 C C . ARG B 1 142 ? -1.178 10.552 57.139 1.00 26.26 142 ARG B C 1
ATOM 2247 O O . ARG B 1 142 ? -1.934 10.619 58.121 1.00 26.86 142 ARG B O 1
ATOM 2255 N N . ALA B 1 143 ? 0.035 11.079 57.104 1.00 24.75 143 ALA B N 1
ATOM 2256 C CA . ALA B 1 143 ? 0.599 11.782 58.250 1.00 23.33 143 ALA B CA 1
ATOM 2257 C C . ALA B 1 143 ? 1.700 12.799 57.801 1.00 23.09 143 ALA B C 1
ATOM 2258 O O . ALA B 1 143 ? 2.312 12.706 56.732 1.00 21.91 143 ALA B O 1
ATOM 2260 N N . VAL B 1 144 ? 1.909 13.806 58.651 1.00 21.27 144 VAL B N 1
ATOM 2261 C CA . VAL B 1 144 ? 2.853 14.844 58.394 1.00 20.67 144 VAL B CA 1
ATOM 2262 C C . VAL B 1 144 ? 3.630 15.069 59.686 1.00 20.07 144 VAL B C 1
ATOM 2263 O O . VAL B 1 144 ? 3.047 15.245 60.723 1.00 19.21 144 VAL B O 1
ATOM 2267 N N . GLN B 1 145 ? 4.940 15.025 59.556 1.00 20.37 145 GLN B N 1
ATOM 2268 C CA . GLN B 1 145 ? 5.889 15.285 60.628 1.00 19.27 145 GLN B CA 1
ATOM 2269 C C . GLN B 1 145 ? 6.737 16.479 60.169 1.00 19.38 145 GLN B C 1
ATOM 2270 O O . GLN B 1 145 ? 6.642 16.937 59.025 1.00 20.00 145 GLN B O 1
ATOM 2276 N N . LEU B 1 146 ? 7.584 16.979 61.050 1.00 18.32 146 LEU B N 1
ATOM 2277 C CA . LEU B 1 146 ? 8.384 18.160 60.831 1.00 17.64 146 LEU B CA 1
ATOM 2278 C C . LEU B 1 146 ? 9.804 17.950 61.396 1.00 17.93 146 LEU B C 1
ATOM 2279 O O . LEU B 1 146 ? 9.944 17.553 62.539 1.00 19.50 146 LEU B O 1
ATOM 2284 N N . ALA B 1 147 ? 10.816 18.201 60.566 1.00 19.31 147 ALA B N 1
ATOM 2285 C CA . ALA B 1 147 ? 12.180 18.213 60.946 1.00 19.17 147 ALA B CA 1
ATOM 2286 C C . ALA B 1 147 ? 12.769 19.581 60.728 1.00 19.35 147 ALA B C 1
ATOM 2287 O O . ALA B 1 147 ? 12.629 20.203 59.642 1.00 21.39 147 ALA B O 1
ATOM 2289 N N . VAL B 1 148 ? 13.409 20.107 61.752 1.00 19.76 148 VAL B N 1
ATOM 2290 C CA . VAL B 1 148 ? 14.122 21.367 61.616 1.00 19.16 148 VAL B CA 1
ATOM 2291 C C . VAL B 1 148 ? 15.522 21.321 62.195 1.00 20.94 148 VAL B C 1
ATOM 2292 O O . VAL B 1 148 ? 15.780 20.571 63.109 1.00 19.13 148 VAL B O 1
ATOM 2296 N N . LEU B 1 149 ? 16.416 22.157 61.689 1.00 21.26 149 LEU B N 1
ATOM 2297 C CA . LEU B 1 149 ? 17.719 22.266 62.284 1.00 22.27 149 LEU B CA 1
ATOM 2298 C C . LEU B 1 149 ? 17.702 22.959 63.628 1.00 21.83 149 LEU B C 1
ATOM 2299 O O . LEU B 1 149 ? 18.271 22.479 64.554 1.00 21.90 149 LEU B O 1
ATOM 2304 N N . VAL B 1 150 ? 17.039 24.084 63.739 1.00 21.55 150 VAL B N 1
ATOM 2305 C CA . VAL B 1 150 ? 17.004 24.884 64.915 1.00 22.44 150 VAL B CA 1
ATOM 2306 C C . VAL B 1 150 ? 15.569 25.181 65.261 1.00 22.07 150 VAL B C 1
ATOM 2307 O O . VAL B 1 150 ? 14.784 25.544 64.375 1.00 22.04 150 VAL B O 1
ATOM 2311 N N . ASP B 1 151 ? 15.202 24.921 66.517 1.00 21.85 151 ASP B N 1
ATOM 2312 C CA . ASP B 1 151 ? 13.946 25.414 67.107 1.00 22.98 151 ASP B CA 1
ATOM 2313 C C . ASP B 1 151 ? 14.301 26.547 68.071 1.00 23.56 151 ASP B C 1
ATOM 2314 O O . ASP B 1 151 ? 15.011 26.338 69.082 1.00 23.74 151 ASP B O 1
ATOM 2319 N N . ARG B 1 152 ? 13.861 27.745 67.737 1.00 24.23 152 ARG B N 1
ATOM 2320 C CA . ARG B 1 152 ? 14.235 28.947 68.484 1.00 25.60 152 ARG B CA 1
ATOM 2321 C C . ARG B 1 152 ? 13.121 29.487 69.362 1.00 26.08 152 ARG B C 1
ATOM 2322 O O . ARG B 1 152 ? 13.171 30.608 69.886 1.00 26.74 152 ARG B O 1
ATOM 2330 N N . GLY B 1 153 ? 12.099 28.688 69.561 1.00 24.92 153 GLY B N 1
ATOM 2331 C CA . GLY B 1 153 ? 11.065 29.049 70.488 1.00 25.11 153 GLY B CA 1
ATOM 2332 C C . GLY B 1 153 ? 10.118 30.069 69.895 1.00 24.12 153 GLY B C 1
ATOM 2333 O O . GLY B 1 153 ? 10.145 30.346 68.724 1.00 24.56 153 GLY B O 1
ATOM 2334 N N . HIS B 1 154 ? 9.266 30.612 70.752 1.00 24.19 154 HIS B N 1
ATOM 2335 C CA . HIS B 1 154 ? 8.347 31.676 70.377 1.00 24.77 154 HIS B CA 1
ATOM 2336 C C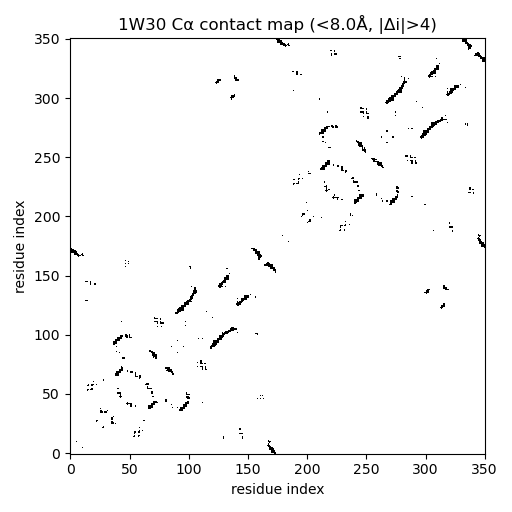 . HIS B 1 154 ? 7.248 31.243 69.439 1.00 23.43 154 HIS B C 1
ATOM 2337 O O . HIS B 1 154 ? 6.876 31.948 68.497 1.00 21.61 154 HIS B O 1
ATOM 2344 N N . ARG B 1 155 ? 6.688 30.083 69.742 1.00 22.70 155 ARG B N 1
ATOM 2345 C CA . ARG B 1 155 ? 5.644 29.555 68.934 1.00 23.83 155 ARG B CA 1
ATOM 2346 C C . ARG B 1 155 ? 4.420 30.490 69.017 1.00 22.62 155 ARG B C 1
ATOM 2347 O O . ARG B 1 155 ? 4.092 30.965 70.077 1.00 22.42 155 ARG B O 1
ATOM 2355 N N . GLU B 1 156 ? 3.767 30.762 67.891 1.00 21.05 156 GLU B N 1
ATOM 2356 C CA . GLU B 1 156 ? 2.449 31.374 67.846 1.00 22.16 156 GLU B CA 1
ATOM 2357 C C . GLU B 1 156 ? 1.280 30.454 67.467 1.00 22.44 156 GLU B C 1
ATOM 2358 O O . GLU B 1 156 ? 0.154 30.903 67.439 1.00 22.52 156 GLU B O 1
ATOM 2364 N N . LEU B 1 157 ? 1.555 29.174 67.201 1.00 21.52 157 LEU B N 1
ATOM 2365 C CA . LEU B 1 157 ? 0.565 28.178 66.832 1.00 21.43 157 LEU B CA 1
ATOM 2366 C C . LEU B 1 157 ? 0.973 26.899 67.593 1.00 21.13 157 LEU B C 1
ATOM 2367 O O . LEU B 1 157 ? 2.123 26.795 67.996 1.00 22.01 157 LEU B O 1
ATOM 2372 N N . PRO B 1 158 ? 0.034 25.994 67.845 1.00 21.88 158 PRO B N 1
ATOM 2373 C CA . PRO B 1 158 ? 0.309 24.765 68.618 1.00 22.89 158 PRO B CA 1
ATOM 2374 C C . PRO B 1 158 ? 1.045 23.679 67.773 1.00 24.05 158 PRO B C 1
ATOM 2375 O O . PRO B 1 158 ? 0.621 22.547 67.640 1.00 25.82 158 PRO B O 1
ATOM 2379 N N . LEU B 1 159 ? 2.213 24.049 67.280 1.00 25.51 159 LEU B N 1
ATOM 2380 C CA . LEU B 1 159 ? 3.032 23.247 66.363 1.00 25.46 159 LEU B CA 1
ATOM 2381 C C . LEU B 1 159 ? 4.342 22.901 67.074 1.00 25.74 159 LEU B C 1
ATOM 2382 O O . LEU B 1 159 ? 4.813 23.632 67.962 1.00 25.44 159 LEU B O 1
ATOM 2387 N N . ARG B 1 160 ? 4.901 21.749 66.760 1.00 23.87 160 ARG B N 1
ATOM 2388 C CA . ARG B 1 160 ? 6.234 21.394 67.238 1.00 24.54 160 ARG B CA 1
ATOM 2389 C C . ARG B 1 160 ? 6.880 20.470 66.219 1.00 22.86 160 ARG B C 1
ATOM 2390 O O . ARG B 1 160 ? 6.219 19.830 65.413 1.00 22.82 160 ARG B O 1
ATOM 2398 N N . ALA B 1 161 ? 8.194 20.440 66.248 1.00 21.63 161 ALA B N 1
ATOM 2399 C CA . ALA B 1 161 ? 8.944 19.580 65.371 1.00 20.93 161 ALA B CA 1
ATOM 2400 C C . ALA B 1 161 ? 9.044 18.213 65.986 1.00 21.00 161 ALA B C 1
ATOM 2401 O O . ALA B 1 161 ? 9.185 18.083 67.210 1.00 22.19 161 ALA B O 1
ATOM 2403 N N . ASP B 1 162 ? 8.941 17.199 65.135 1.00 20.90 162 ASP B N 1
ATOM 2404 C CA . ASP B 1 162 ? 9.285 15.807 65.437 1.00 22.00 162 ASP B CA 1
ATOM 2405 C C . ASP B 1 162 ? 10.758 15.564 65.605 1.00 20.69 162 ASP B C 1
ATOM 2406 O O . ASP B 1 162 ? 11.202 14.738 66.448 1.00 23.16 162 ASP B O 1
ATOM 2411 N N . TYR B 1 163 ? 11.528 16.258 64.800 1.00 18.15 163 TYR B N 1
ATOM 2412 C CA . TYR B 1 163 ? 12.960 16.169 64.818 1.00 18.76 163 TYR B CA 1
ATOM 2413 C C . TYR B 1 163 ? 13.554 17.547 64.928 1.00 17.53 163 TYR B C 1
ATOM 2414 O O . TYR B 1 163 ? 13.159 18.445 64.151 1.00 19.49 163 TYR B O 1
ATOM 2423 N N . VAL B 1 164 ? 14.508 17.749 65.835 1.00 17.30 164 VAL B N 1
ATOM 2424 C CA . VAL B 1 164 ? 15.111 19.050 66.058 1.00 19.58 164 VAL B CA 1
ATOM 2425 C C . VAL B 1 164 ? 16.639 18.907 66.154 1.00 20.80 164 VAL B C 1
ATOM 2426 O O . VAL B 1 164 ? 17.141 18.106 66.952 1.00 19.55 164 VAL B O 1
ATOM 2430 N N . GLY B 1 165 ? 17.377 19.700 65.396 1.00 20.44 165 GLY B N 1
ATOM 2431 C CA . GLY B 1 165 ? 18.831 19.685 65.542 1.00 21.96 165 GLY B CA 1
ATOM 2432 C C . GLY B 1 165 ? 19.249 20.258 66.887 1.00 22.29 165 GLY B C 1
ATOM 2433 O O . GLY B 1 165 ? 19.908 19.580 67.717 1.00 22.75 165 GLY B O 1
ATOM 2434 N N . LYS B 1 166 ? 18.867 21.496 67.143 1.00 23.65 166 LYS B N 1
ATOM 2435 C CA . LYS B 1 166 ? 19.216 22.170 68.364 1.00 25.79 166 LYS B CA 1
ATOM 2436 C C . LYS B 1 166 ? 18.074 23.075 68.829 1.00 26.53 166 LYS B C 1
ATOM 2437 O O . LYS B 1 166 ? 17.510 23.828 68.037 1.00 25.30 166 LYS B O 1
ATOM 2443 N N . ASN B 1 167 ? 17.760 23.011 70.118 1.00 27.94 167 ASN B N 1
ATOM 2444 C CA . ASN B 1 167 ? 16.800 23.922 70.754 1.00 30.45 167 ASN B CA 1
ATOM 2445 C C . ASN B 1 167 ? 17.587 25.095 71.291 1.00 32.41 167 ASN B C 1
ATOM 2446 O O . ASN B 1 167 ? 18.564 24.912 72.061 1.00 31.59 167 ASN B O 1
ATOM 2451 N N . VAL B 1 168 ? 17.202 26.293 70.875 1.00 33.09 168 VAL B N 1
ATOM 2452 C CA . VAL B 1 168 ? 17.971 27.493 71.170 1.00 34.53 168 VAL B CA 1
ATOM 2453 C C . VAL B 1 168 ? 17.057 28.549 71.750 1.00 34.92 168 VAL B C 1
ATOM 2454 O O . VAL B 1 168 ? 16.283 29.166 71.009 1.00 33.74 168 VAL B O 1
ATOM 2458 N N . PRO B 1 169 ? 17.136 28.772 73.068 1.00 36.40 169 PRO B N 1
ATOM 2459 C CA . PRO B 1 169 ? 16.526 29.961 73.679 1.00 37.03 169 PRO B CA 1
ATOM 2460 C C . PRO B 1 169 ? 16.987 31.216 72.972 1.00 37.70 169 PRO B C 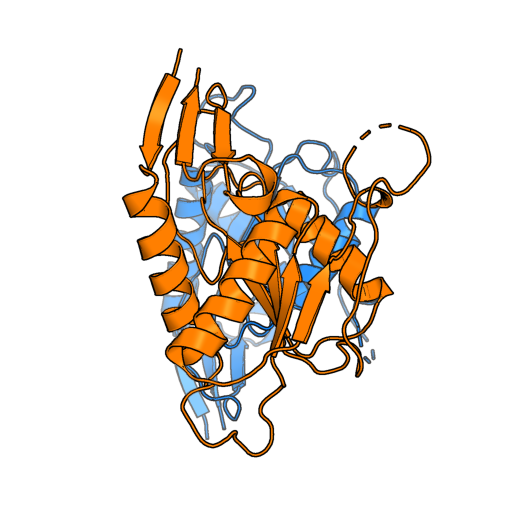1
ATOM 2461 O O . PRO B 1 169 ? 18.188 31.356 72.685 1.00 36.20 169 PRO B O 1
ATOM 2465 N N . THR B 1 170 ? 16.038 32.092 72.623 1.00 38.79 170 THR B N 1
ATOM 2466 C CA . THR B 1 170 ? 16.344 33.352 71.929 1.00 39.27 170 THR B CA 1
ATOM 2467 C C . THR B 1 170 ? 15.478 34.466 72.476 1.00 41.60 170 THR B C 1
ATOM 2468 O O . THR B 1 170 ? 14.487 34.227 73.173 1.00 40.61 170 THR B O 1
ATOM 2472 N N . SER B 1 171 ? 15.893 35.709 72.216 1.00 43.78 171 SER B N 1
ATOM 2473 C CA . SER B 1 171 ? 15.048 36.865 72.488 1.00 45.33 171 SER B CA 1
ATOM 2474 C C . SER B 1 171 ? 14.471 37.256 71.143 1.00 46.50 171 SER B C 1
ATOM 2475 O O . SER B 1 171 ? 15.020 36.901 70.096 1.00 44.95 171 SER B O 1
ATOM 2478 N N . ARG B 1 172 ? 13.367 37.989 71.166 1.00 48.80 172 ARG B N 1
ATOM 2479 C CA . ARG B 1 172 ? 12.697 38.368 69.930 1.00 50.60 172 ARG B CA 1
ATOM 2480 C C . ARG B 1 172 ? 13.574 39.300 69.093 1.00 50.54 172 ARG B C 1
ATOM 2481 O O . ARG B 1 172 ? 13.367 39.423 67.895 1.00 51.42 172 ARG B O 1
ATOM 2489 N N . SER B 1 173 ? 14.560 39.939 69.716 1.00 51.00 173 SER B N 1
ATOM 2490 C CA . SER B 1 173 ? 15.492 40.820 68.989 1.00 50.97 173 SER B CA 1
ATOM 2491 C C . SER B 1 173 ? 16.737 40.089 68.419 1.00 50.03 173 SER B C 1
ATOM 2492 O O . SER B 1 173 ? 17.565 40.691 67.743 1.00 49.96 173 SER B O 1
ATOM 2495 N N . GLU B 1 174 ? 16.871 38.793 68.680 1.00 48.78 174 GLU B N 1
ATOM 2496 C CA . GLU B 1 174 ? 17.971 38.025 68.101 1.00 48.00 174 GLU B CA 1
ATOM 2497 C C . GLU B 1 174 ? 17.509 37.452 66.753 1.00 46.98 174 GLU B C 1
ATOM 2498 O O . GLU B 1 174 ? 16.305 37.310 66.508 1.00 46.03 174 GLU B O 1
ATOM 2504 N N . SER B 1 175 ? 18.469 37.175 65.879 1.00 45.85 175 SER B N 1
ATOM 2505 C CA . SER B 1 175 ? 18.249 36.427 64.644 1.00 45.73 175 SER B CA 1
ATOM 2506 C C . SER B 1 175 ? 19.144 35.179 64.565 1.00 44.18 175 SER B C 1
ATOM 2507 O O . SER B 1 175 ? 20.325 35.201 64.978 1.00 43.36 175 SER B O 1
ATOM 2510 N N . VAL B 1 176 ? 18.581 34.105 64.009 1.00 42.37 176 VAL B N 1
ATOM 2511 C CA . VAL B 1 176 ? 19.312 32.853 63.768 1.00 40.62 176 VAL B CA 1
ATOM 2512 C C . VAL B 1 176 ? 19.592 32.640 62.278 1.00 39.62 176 VAL B C 1
ATOM 2513 O O . VAL B 1 176 ? 18.670 32.627 61.445 1.00 40.38 176 VAL B O 1
ATOM 2517 N N . HIS B 1 177 ? 20.853 32.452 61.932 1.00 37.74 177 HIS B N 1
ATOM 2518 C CA . HIS B 1 177 ? 21.278 32.302 60.556 1.00 37.68 177 HIS B CA 1
ATOM 2519 C C . HIS B 1 177 ? 21.867 30.933 60.350 1.00 35.14 177 HIS B C 1
ATOM 2520 O O . HIS B 1 177 ? 22.959 30.634 60.853 1.00 34.09 177 HIS B O 1
ATOM 2527 N N . VAL B 1 178 ? 21.142 30.112 59.609 1.00 31.92 178 VAL B N 1
ATOM 2528 C CA . VAL B 1 178 ? 21.557 28.784 59.278 1.00 31.52 178 VAL B CA 1
ATOM 2529 C C . VAL B 1 178 ? 22.247 28.835 57.902 1.00 32.27 178 VAL B C 1
ATOM 2530 O O . VAL B 1 178 ? 21.692 29.388 56.938 1.00 31.77 178 VAL B O 1
ATOM 2534 N N . ARG B 1 179 ? 23.430 28.257 57.806 1.00 31.09 179 ARG B N 1
ATOM 2535 C CA . ARG B 1 179 ? 24.087 28.102 56.512 1.00 33.51 179 ARG B CA 1
ATOM 2536 C C . ARG B 1 179 ? 24.328 26.639 56.245 1.00 33.79 179 ARG B C 1
ATOM 2537 O O . ARG B 1 179 ? 24.868 25.930 57.094 1.00 32.49 179 ARG B O 1
ATOM 2545 N N . LEU B 1 180 ? 23.937 26.184 55.066 1.00 34.38 180 LEU B N 1
ATOM 2546 C CA . LEU B 1 180 ? 24.134 24.813 54.654 1.00 37.16 180 LEU B CA 1
ATOM 2547 C C . LEU B 1 180 ? 24.939 24.842 53.369 1.00 39.92 180 LEU B C 1
ATOM 2548 O O . LEU B 1 180 ? 24.607 25.618 52.504 1.00 41.45 180 LEU B O 1
ATOM 2553 N N . ARG B 1 181 ? 25.939 23.965 53.259 1.00 42.83 181 ARG B N 1
ATOM 2554 C CA . ARG B 1 181 ? 27.040 24.021 52.277 1.00 46.00 181 ARG B CA 1
ATOM 2555 C C . ARG B 1 181 ? 26.592 24.035 50.845 1.00 46.89 181 ARG B C 1
ATOM 2556 O O . ARG B 1 181 ? 27.208 24.695 50.015 1.00 48.55 181 ARG B O 1
ATOM 2564 N N . GLU B 1 182 ? 25.537 23.316 50.501 1.00 47.57 182 GLU B N 1
ATOM 2565 C CA . GLU B 1 182 ? 25.210 23.315 49.091 1.00 47.57 182 GLU B CA 1
ATOM 2566 C C . GLU B 1 182 ? 24.516 24.622 48.687 1.00 45.97 182 GLU B C 1
ATOM 2567 O O . GLU B 1 182 ? 24.698 25.088 47.578 1.00 47.91 182 GLU B O 1
ATOM 2573 N N . HIS B 1 183 ? 23.779 25.255 49.589 1.00 43.08 183 HIS B N 1
ATOM 2574 C CA . HIS B 1 183 ? 23.132 26.519 49.282 1.00 40.34 183 HIS B CA 1
ATOM 2575 C C . HIS B 1 183 ? 24.000 27.721 49.610 1.00 38.82 183 HIS B C 1
ATOM 2576 O O . HIS B 1 183 ? 23.944 28.715 48.888 1.00 37.38 183 HIS B O 1
ATOM 2583 N N . ASP B 1 184 ? 24.829 27.642 50.653 1.00 36.25 184 ASP B N 1
ATOM 2584 C CA . ASP B 1 184 ? 25.556 28.813 51.148 1.00 35.28 184 ASP B CA 1
ATOM 2585 C C . ASP B 1 184 ? 27.108 28.682 51.027 1.00 35.23 184 ASP B C 1
ATOM 2586 O O . ASP B 1 184 ? 27.833 29.577 51.354 1.00 35.97 184 ASP B O 1
ATOM 2591 N N . GLY B 1 185 ? 27.644 27.573 50.620 1.00 35.60 185 GLY B N 1
ATOM 2592 C CA . GLY B 1 185 ? 29.108 27.570 50.543 1.00 35.63 185 GLY B CA 1
ATOM 2593 C C . GLY B 1 185 ? 29.774 27.106 51.829 1.00 34.28 185 GLY B C 1
ATOM 2594 O O . GLY B 1 185 ? 30.756 26.425 51.704 1.00 35.10 185 GLY B O 1
ATOM 2595 N N . ARG B 1 186 ? 29.223 27.396 53.029 1.00 33.07 186 ARG B N 1
ATOM 2596 C CA . ARG B 1 186 ? 29.704 26.744 54.300 1.00 31.57 186 ARG B CA 1
ATOM 2597 C C . ARG B 1 186 ? 28.507 26.231 55.177 1.00 31.13 186 ARG B C 1
ATOM 2598 O O . ARG B 1 186 ? 27.339 26.635 54.987 1.00 29.46 186 ARG B O 1
ATOM 2606 N N . ASP B 1 187 ? 28.829 25.308 56.074 1.00 29.25 187 ASP B N 1
ATOM 2607 C CA . ASP B 1 187 ? 27.892 24.820 57.122 1.00 28.73 187 ASP B CA 1
ATOM 2608 C C . ASP B 1 187 ? 28.126 25.608 58.342 1.00 29.39 187 ASP B C 1
ATOM 2609 O O . ASP B 1 187 ? 29.272 25.846 58.726 1.00 29.24 187 ASP B O 1
ATOM 2614 N N . GLY B 1 188 ? 27.052 26.020 59.014 1.00 29.28 188 GLY B N 1
ATOM 2615 C CA . GLY B 1 188 ? 27.200 26.759 60.246 1.00 28.15 188 GLY B CA 1
ATOM 2616 C C . GLY B 1 188 ? 25.891 27.315 60.744 1.00 29.77 188 GLY B C 1
ATOM 2617 O O . GLY B 1 188 ? 24.974 27.482 59.966 1.00 29.53 188 GLY B O 1
ATOM 2618 N N . VAL B 1 189 ? 25.814 27.597 62.032 1.00 29.53 189 VAL B N 1
ATOM 2619 C CA . VAL B 1 189 ? 24.774 28.448 62.553 1.00 30.22 189 VAL B CA 1
ATOM 2620 C C . VAL B 1 189 ? 25.301 29.544 63.434 1.00 32.00 189 VAL B C 1
ATOM 2621 O O . VAL B 1 189 ? 26.071 29.271 64.356 1.00 33.12 189 VAL B O 1
ATOM 2625 N N . VAL B 1 190 ? 24.832 30.778 63.217 1.00 33.80 190 VAL B N 1
ATOM 2626 C CA . VAL B 1 190 ? 25.178 31.908 64.056 1.00 36.20 190 VAL B CA 1
ATOM 2627 C C . VAL B 1 190 ? 23.929 32.585 64.530 1.00 37.67 190 VAL B C 1
ATOM 2628 O O . VAL B 1 190 ? 22.882 32.540 63.876 1.00 37.32 190 VAL B O 1
ATOM 2632 N N . ILE B 1 191 ? 24.044 33.211 65.686 1.00 39.29 191 ILE B N 1
ATOM 2633 C CA . ILE B 1 191 ? 23.007 34.081 66.202 1.00 41.46 191 ILE B CA 1
ATOM 2634 C C . ILE B 1 191 ? 23.520 35.546 66.287 1.00 43.64 191 ILE B C 1
ATOM 2635 O O . ILE B 1 191 ? 24.644 35.762 66.721 1.00 42.98 191 ILE B O 1
ATOM 2640 N N . SER B 1 192 ? 22.709 36.518 65.838 1.00 45.80 192 SER B N 1
ATOM 2641 C CA . SER B 1 192 ? 23.024 37.952 65.939 1.00 48.04 192 SER B CA 1
ATOM 2642 C C . SER B 1 192 ? 21.975 38.749 66.711 1.00 50.05 192 SER B C 1
ATOM 2643 O O . SER B 1 192 ? 20.817 38.353 66.741 1.00 50.31 192 SER B O 1
ATOM 2646 N N . ARG B 1 193 ? 22.370 39.858 67.362 1.00 52.36 193 ARG B N 1
ATOM 2647 C CA . ARG B 1 193 ? 21.395 40.841 67.880 1.00 54.11 193 ARG B CA 1
ATOM 2648 C C . ARG B 1 193 ? 21.321 41.987 66.900 1.00 54.27 193 ARG B C 1
ATOM 2649 O O . ARG B 1 193 ? 22.342 42.325 66.314 1.00 55.79 193 ARG B O 1
#

Secondary structure (P-SEA, 3-state):
cccccccaaaaaaaaaaaaaaaaaaacccccccccccbbbbbbccaaaaaaaaaaaaaaaaacccccbbbbbbccccccccccbbbccccccccbbbbbbcccccaaaaaaaaaaaaaabbbcbbbbbbcccccccccccccccccbbbbbcccbbbbbbcccccccccccccc/cccccccaaaaaaaaaaaaaaaaaccccccccccbbbbbbbbbccaaaaaaaaaaaaaaaaacccccbbbbbbcccccccccccbbbbbccccccccbbbbbbcccccaaaaaaaaaaaaaaccccbbbbbbcccccccccccccccccbbbbbcccbbbbbbccccccccbbbbcc

B-factor: mean 37.38, std 12.99, range [16.05, 89.01]

Radius of gyration: 21.32 Å; Cα contacts (8 Å, |Δi|>4): 771; chains: 2; bounding box: 58×51×50 Å

Foldseek 3Di:
DKDFDWFLVLLLVLLLVLLVVCCVVQVVLHDDDPSNFQEEEEAEPDVRQVSQVSSQVSNCVVRVDHHHYWYQYLVVQACVIDHTDADPPFAEQGEYEYGYAEAAQCRSVVSSVVSNVVRHDYPYYAYAYAEYADHYNDPDDHPHYSDYHDDDPPKDKDADDCVPHNGGGIMIGD/DKDFPAALVLQLVLLLVLLVVVCVVQPVQDPDDPLRAAEEEEAEPDVRQVSSVSSQVSNCVVRVDGGHYWYQYLVVQAPPDDTPDDGDGDPPFQEQHEYEYGYAEAAQCRSVVSSVVSNVVRYHYPHYAYAYAEYADNYNDPDDHPHYSYYHDDDPPKDKDADDCVVHVGGGIMIGD

Organism: Mycobacterium tuberculosis (strain ATCC 25618 / H37Rv) (NCBI:txid83332)

Solvent-accessible surface area: 16620 Å² total; per-residue (Å²): 155,84,179,96,49,6,34,52,79,70,0,30,176,17,3,13,87,4,0,93,67,0,12,132,119,3,23,36,116,86,130,126,33,120,132,18,23,104,6,4,0,0,0,3,16,52,58,0,25,12,4,0,62,36,2,7,37,31,0,36,126,83,36,57,68,153,13,26,82,6,4,1,35,2,74,162,62,124,123,181,77,47,83,58,63,51,29,110,69,22,2,94,81,0,8,0,0,0,0,13,26,30,2,71,26,3,34,46,2,25,4,0,6,9,4,4,116,106,53,17,148,12,77,17,8,23,0,1,2,1,0,19,8,29,64,70,30,5,3,2,58,12,30,6,34,12,81,104,7,125,23,54,146,81,41,50,14,67,1,79,0,132,106,79,51,58,194,11,6,0,38,22,28,180,183,77,141,95,30,4,33,51,79,73,0,25,192,20,0,17,87,1,0,92,67,0,8,132,110,17,41,27,120,76,132,113,36,153,112,40,34,106,10,6,0,0,0,3,29,78,55,0,31,15,1,0,69,34,1,8,34,25,0,37,128,86,28,55,71,155,13,27,76,8,10,1,15,2,33,115,78,119,170,181,123,154,65,135,33,89,62,60,53,30,112,69,27,3,89,72,0,13,0,0,0,0,14,26,32,3,66,23,3,66,37,3,33,8,0,6,15,3,3,111,105,57,16,116,10,60,15,6,24,0,0,0,0,0,16,12,29,67,53,37,4,0,0,102,10,34,5,31,11,87,101,10,124,22,40,135,88,14,50,22,58,2,76,0,117,140,84,46,61,124,10,3,0,50,2,21,187